Protein AF-A0A939GFK7-F1 (afdb_monomer)

Mean predicted aligned error: 8.35 Å

InterPro domains:
  IPR017853 Glycoside hydrolase superfamily [SSF51445] (28-226)
  IPR057739 Glycoside hydrolase family 29, N-terminal [PF01120] (68-226)

Radius of gyration: 23.85 Å; Cα contacts (8 Å, |Δi|>4): 434; chains: 1; bounding box: 106×48×48 Å

Nearest PDB structures (foldseek):
  6ohe-assembly1_A-3  TM=6.459E-01  e=6.469E-06  Lacticaseibacillus casei
  6ohe-assembly2_D-2  TM=6.341E-01  e=6.469E-06  Lacticaseibacillus casei
  7db5-assembly1_A  TM=6.529E-01  e=2.448E-05  Vibrio sp. EJY3
  8p1s-assembly1_D  TM=6.027E-01  e=1.809E-05  Bifidobacterium asteroides
  7pls-assembly1_A  TM=6.197E-01  e=2.295E-04  Homo sapiens

Solvent-accessible surface area (backbone atoms only — not comparable to full-atom values): 15207 Å² total; per-residue (Å²): 144,80,91,78,90,78,88,79,84,83,79,84,77,81,73,78,76,74,72,75,70,70,75,74,80,84,62,70,58,100,85,52,61,70,43,56,86,54,67,97,61,55,63,46,78,46,88,64,58,50,45,49,71,86,52,96,69,80,73,62,55,84,50,61,48,62,53,48,70,68,56,58,60,66,63,52,47,55,54,50,59,74,67,67,48,52,29,40,34,39,35,40,32,52,45,69,53,32,28,46,33,57,48,73,55,49,40,71,42,51,38,83,80,35,46,22,86,55,44,44,50,55,54,47,23,48,58,36,44,77,69,77,36,42,24,27,42,28,35,53,74,61,51,83,76,19,71,72,45,23,74,45,34,46,55,60,89,57,72,70,43,60,44,61,60,21,51,64,47,49,42,50,41,45,24,50,50,21,44,73,44,15,86,38,36,44,25,38,43,32,34,67,46,25,83,47,48,72,50,30,40,91,49,58,59,59,69,59,54,52,54,20,55,25,60,31,22,83,63,35,27,40,24,59,23,51,43,25,26,32,63,61,36,91,64,62,91,46,93,86,48,50,49,73,61,66,41,65,82,50,67,58,96,90,34,81,45,64,36,64,76,77,79,82,127

Sequence (265 aa):
MKINASISCYFLLLGFFLTSALPIRNRLAPDEPRAYWMKGKYGLMVHWLAPGPPPQKGVHVNDLNKATTKFDVDGFMADFDKTGADWLIFTIGQNTGFYASPNVVIDSLAGSGHTPRRDLVLDIAKAVKKRGKQFIAYLPCEVRANKAMHQGFGWNTQSGTDQAEFQKKYLKAIREWAIRFGPNLDGWWFDGCYTWDAFPNKYMKWEDWYAASRAGNKNAVITFNDGSFCSNSTKPIVASQDYLSGEVEVLIDGKIRLGRKAKME

Foldseek 3Di:
DDDDDDDDDDDPPPPPPPPPPVPLPQDDDPPHFLCNVPPPFAAEEDEDAFLDDDDPDDHGDQQLQVVLVPDDLPVVVVVRVVVVHQEYEYEQYELQLAGNADFPLQCVQLNPDSYYPDGSLLVNLVSCVVVVGAYEYEDEPDNQSPPSNCRSLVQDQDFQDLSVSNLVSVLNRLLRVLQVSAPSHQAYQYEDQACGRSHHVVSDPVVSNLCSNCNRPNSYAYAYDHQAQQQVHVDGPDPSHSDYSPRADDDDPNHGHGHDDDPPD

Secondary structure (DSSP, 8-state):
--------------------------S--TTS-TTGGGTT--EEEE---SS-SPPSSS-----HHHHHHT--HHHHHHHHHHTT-SEEEEESB-TTS-BSS--HHHHHHH-TTSS-SS-HHHHHHHHHHHTT-EEEEEEES--TT-THHHHHHT---STT---HHHHHHHHHHHHHHHHHHGGG--EEEEE---S-TTS-GGG--HHHHHHHHTSS-TT-EEEE-S-GGGGT--S-SSTT-SS-----S-EETTEEPPSPPPP--

Structure (mmCIF, N/CA/C/O backbone):
data_AF-A0A939GFK7-F1
#
_entry.id   AF-A0A939GFK7-F1
#
loop_
_atom_site.group_PDB
_atom_site.id
_atom_site.type_symbol
_atom_site.label_atom_id
_atom_site.label_alt_id
_atom_site.label_comp_id
_atom_site.label_asym_id
_atom_site.label_entity_id
_atom_site.label_seq_id
_atom_site.pdbx_PDB_ins_code
_atom_site.Cartn_x
_atom_site.Cartn_y
_atom_site.Cartn_z
_atom_site.occupancy
_atom_site.B_iso_or_equiv
_atom_site.auth_seq_id
_atom_site.auth_comp_id
_atom_site.auth_asym_id
_atom_site.auth_atom_id
_atom_site.pdbx_PDB_model_num
ATOM 1 N N . MET A 1 1 ? -76.971 -21.270 20.439 1.00 40.84 1 MET A N 1
ATOM 2 C CA . MET A 1 1 ? -76.646 -20.549 19.192 1.00 40.84 1 MET A CA 1
ATOM 3 C C . MET A 1 1 ? -77.191 -19.131 19.315 1.00 40.84 1 MET A C 1
ATOM 5 O O . MET A 1 1 ? -78.383 -18.921 19.146 1.00 40.84 1 MET A O 1
ATOM 9 N N . LYS A 1 2 ? -76.355 -18.193 19.767 1.00 28.72 2 LYS A N 1
ATOM 10 C CA . LYS A 1 2 ? -76.683 -16.769 19.908 1.00 28.72 2 LYS A CA 1
ATOM 11 C C . LYS A 1 2 ? -75.501 -15.987 19.352 1.00 28.72 2 LYS A C 1
ATOM 13 O O . LYS A 1 2 ? -74.371 -16.195 19.781 1.00 28.72 2 LYS A O 1
ATOM 18 N N . ILE A 1 3 ? -75.795 -15.173 18.351 1.00 35.31 3 ILE A N 1
ATOM 19 C CA . ILE A 1 3 ? -74.878 -14.240 17.709 1.00 35.31 3 ILE A CA 1
ATOM 20 C C . ILE A 1 3 ? -74.691 -13.073 18.678 1.00 35.31 3 ILE A C 1
ATOM 22 O O . ILE A 1 3 ? -75.684 -12.508 19.125 1.00 35.31 3 ILE A O 1
ATOM 26 N N . ASN A 1 4 ? -73.445 -12.716 18.979 1.00 30.69 4 ASN A N 1
ATOM 27 C CA . ASN A 1 4 ? -73.102 -11.414 19.540 1.00 30.69 4 ASN A CA 1
ATOM 28 C C . ASN A 1 4 ? -71.965 -10.831 18.706 1.00 30.69 4 ASN A C 1
ATOM 30 O O . ASN A 1 4 ? -70.879 -11.401 18.620 1.00 30.69 4 ASN A O 1
ATOM 34 N N . ALA A 1 5 ? -72.270 -9.707 18.065 1.00 35.12 5 ALA A N 1
ATOM 35 C CA . ALA A 1 5 ? -71.316 -8.863 17.379 1.00 35.12 5 ALA A CA 1
ATOM 36 C C . ALA A 1 5 ? -70.396 -8.184 18.402 1.00 35.12 5 ALA A C 1
ATOM 38 O O . ALA A 1 5 ? -70.856 -7.715 19.442 1.00 35.12 5 ALA A O 1
ATOM 39 N N . SER A 1 6 ? -69.110 -8.094 18.075 1.00 31.27 6 SER A N 1
ATOM 40 C CA . SER A 1 6 ? -68.189 -7.153 18.702 1.00 31.27 6 SER A CA 1
ATOM 41 C C . SER A 1 6 ? -67.455 -6.406 17.598 1.00 31.27 6 SER A C 1
ATOM 43 O O . SER A 1 6 ? -66.908 -7.002 16.671 1.00 31.27 6 SER A O 1
ATOM 45 N N . ILE A 1 7 ? -67.534 -5.087 17.693 1.00 36.81 7 ILE A N 1
ATOM 46 C CA . ILE A 1 7 ? -66.945 -4.095 16.806 1.00 36.81 7 ILE A CA 1
ATOM 47 C C . ILE A 1 7 ? -65.447 -4.038 17.118 1.00 36.81 7 ILE A C 1
ATOM 49 O O . ILE A 1 7 ? -65.061 -3.600 18.199 1.00 36.81 7 ILE A O 1
ATOM 53 N N . SER A 1 8 ? -64.597 -4.450 16.177 1.00 30.61 8 SER A N 1
ATOM 54 C CA . SER A 1 8 ? -63.157 -4.185 16.255 1.00 30.61 8 SER A CA 1
ATOM 55 C C . SER A 1 8 ? -62.816 -2.950 15.429 1.00 30.61 8 SER A C 1
ATOM 57 O O . SER A 1 8 ? -62.848 -2.961 14.201 1.00 30.61 8 SER A O 1
ATOM 59 N N . CYS A 1 9 ? -62.488 -1.875 16.144 1.00 28.67 9 CYS A N 1
ATOM 60 C CA . CYS A 1 9 ? -61.870 -0.666 15.617 1.00 28.67 9 CYS A CA 1
ATOM 61 C C . CYS A 1 9 ? -60.504 -1.008 14.998 1.00 28.67 9 CYS A C 1
ATOM 63 O O . CYS A 1 9 ? -59.615 -1.508 15.689 1.00 28.67 9 CYS A O 1
ATOM 65 N N . TYR A 1 10 ? -60.322 -0.713 13.712 1.00 28.16 10 TYR A N 1
ATOM 66 C CA . TYR A 1 10 ? -59.016 -0.749 13.059 1.00 28.16 10 TYR A CA 1
ATOM 67 C C . TYR A 1 10 ? -58.216 0.497 13.457 1.00 28.16 10 TYR A C 1
ATOM 69 O O . TYR A 1 10 ? -58.490 1.591 12.973 1.00 28.16 10 TYR A O 1
ATOM 77 N N . PHE A 1 11 ? -57.195 0.336 14.301 1.00 29.55 11 PHE A N 1
ATOM 78 C CA . PHE A 1 11 ? -56.102 1.305 14.389 1.00 29.55 11 PHE A CA 1
ATOM 79 C C . PHE A 1 11 ? -54.996 0.875 13.423 1.00 29.55 11 PHE A C 1
ATOM 81 O O . PHE A 1 11 ? -54.186 0.000 13.726 1.00 29.55 11 PHE A O 1
ATOM 88 N N . LEU A 1 12 ? -54.966 1.492 12.239 1.00 27.45 12 LEU A N 1
ATOM 89 C CA . LEU A 1 12 ? -53.789 1.480 11.374 1.00 27.45 12 LEU A CA 1
ATOM 90 C C . LEU A 1 12 ? -52.721 2.376 12.018 1.00 27.45 12 LEU A C 1
ATOM 92 O O . LEU A 1 12 ? -52.691 3.587 11.816 1.00 27.45 12 LEU A O 1
ATOM 96 N N . LEU A 1 13 ? -51.838 1.778 12.815 1.00 30.22 13 LEU A N 1
ATOM 97 C CA . LEU A 1 13 ? -50.565 2.394 13.175 1.00 30.22 13 LEU A CA 1
ATOM 98 C C . LEU A 1 13 ? -49.619 2.233 11.979 1.00 30.22 13 LEU A C 1
ATOM 100 O O . LEU A 1 13 ? -48.943 1.218 11.826 1.00 30.22 13 LEU A O 1
ATOM 104 N N . LEU A 1 14 ? -49.587 3.250 11.116 1.00 33.47 14 LEU A N 1
ATOM 105 C CA . LEU A 1 14 ? -48.480 3.483 10.189 1.00 33.47 14 LEU A CA 1
ATOM 106 C C . LEU A 1 14 ? -47.237 3.828 11.020 1.00 33.47 14 LEU A C 1
ATOM 108 O O . LEU A 1 14 ? -46.913 4.990 11.258 1.00 33.47 14 LEU A O 1
ATOM 112 N N . GLY A 1 15 ? -46.557 2.792 11.505 1.00 30.64 15 GLY A N 1
ATOM 113 C CA . GLY A 1 15 ? -45.218 2.914 12.052 1.00 30.64 15 GLY A CA 1
ATOM 114 C C . GLY A 1 15 ? -44.260 3.267 10.923 1.00 30.64 15 GLY A C 1
ATOM 115 O O . GLY A 1 15 ? -43.771 2.384 10.221 1.00 30.64 15 GLY A O 1
ATOM 116 N N . PHE A 1 16 ? -43.982 4.558 10.745 1.00 35.94 16 PHE A N 1
ATOM 117 C CA . PHE A 1 16 ? -42.769 4.995 10.067 1.00 35.94 16 PHE A CA 1
ATOM 118 C C . PHE A 1 16 ? -41.585 4.505 10.905 1.00 35.94 16 PHE A C 1
ATOM 120 O O . PHE A 1 16 ? -41.143 5.173 11.839 1.00 35.94 16 PHE A O 1
ATOM 127 N N . PHE A 1 17 ? -41.055 3.329 10.571 1.00 35.56 17 PHE A N 1
ATOM 128 C CA . PHE A 1 17 ? -39.669 3.027 10.883 1.00 35.56 17 PHE A CA 1
ATOM 129 C C . PHE A 1 17 ? -38.825 3.994 10.054 1.00 35.56 17 PHE A C 1
ATOM 131 O O . PHE A 1 17 ? -38.443 3.710 8.922 1.00 35.56 17 PHE A O 1
ATOM 138 N N . LEU A 1 18 ? -38.542 5.167 10.623 1.00 34.62 18 LEU A N 1
ATOM 139 C CA . LEU A 1 18 ? -37.315 5.878 10.309 1.00 34.62 18 LEU A CA 1
ATOM 140 C C . LEU A 1 18 ? -36.185 4.938 10.724 1.00 34.62 18 LEU A C 1
ATOM 142 O O . LEU A 1 18 ? -35.696 4.976 11.850 1.00 34.62 18 LEU A O 1
ATOM 146 N N . THR A 1 19 ? -35.784 4.055 9.810 1.00 40.06 19 THR A N 1
ATOM 147 C CA . THR A 1 19 ? -34.425 3.545 9.818 1.00 40.06 19 THR A CA 1
ATOM 148 C C . THR A 1 19 ? -33.559 4.790 9.752 1.00 40.06 19 THR A C 1
ATOM 150 O O . THR A 1 19 ? -33.451 5.421 8.697 1.00 40.06 19 THR A O 1
ATOM 153 N N . SER A 1 20 ? -32.995 5.202 10.883 1.00 40.44 20 SER A N 1
ATOM 154 C CA . SER A 1 20 ? -31.847 6.086 10.884 1.00 40.44 20 SER A CA 1
ATOM 155 C C . SER A 1 20 ? -30.736 5.307 10.192 1.00 40.44 20 SER A C 1
ATOM 157 O O . SER A 1 20 ? -29.926 4.620 10.808 1.00 40.44 20 SER A O 1
ATOM 159 N N . ALA A 1 21 ? -30.728 5.367 8.860 1.00 44.69 21 ALA A N 1
ATOM 160 C CA . ALA A 1 21 ? -29.512 5.190 8.110 1.00 44.69 21 ALA A CA 1
ATOM 161 C C . ALA A 1 21 ? -28.580 6.255 8.679 1.00 44.69 21 ALA A C 1
ATOM 163 O O . ALA A 1 21 ? -28.713 7.439 8.364 1.00 44.69 21 ALA A O 1
ATOM 164 N N . LEU A 1 22 ? -27.720 5.846 9.619 1.00 40.12 22 LEU A N 1
ATOM 165 C CA . LEU A 1 22 ? -26.591 6.649 10.048 1.00 40.12 22 LEU A CA 1
ATOM 166 C C . LEU A 1 22 ? -25.972 7.170 8.755 1.00 40.12 22 LEU A C 1
ATOM 168 O O . LEU A 1 22 ? -25.645 6.348 7.889 1.00 40.12 22 LEU A O 1
ATOM 172 N N . PRO A 1 23 ? -25.895 8.495 8.555 1.00 39.22 23 PRO A N 1
ATOM 173 C CA . PRO A 1 23 ? -25.319 9.009 7.338 1.00 39.22 23 PRO A CA 1
ATOM 174 C C . PRO A 1 23 ? -23.902 8.461 7.321 1.00 39.22 23 PRO A C 1
ATOM 176 O O . PRO A 1 23 ? -23.103 8.753 8.214 1.00 39.22 23 PRO A O 1
ATOM 179 N N . ILE A 1 24 ? -23.606 7.610 6.338 1.00 46.38 24 ILE A N 1
ATOM 180 C CA . ILE A 1 24 ? -22.229 7.264 6.031 1.00 46.38 24 ILE A CA 1
ATOM 181 C C . ILE A 1 24 ? -21.565 8.626 5.857 1.00 46.38 24 ILE A C 1
ATOM 183 O O . ILE A 1 24 ? -21.958 9.386 4.967 1.00 46.38 24 ILE A O 1
ATOM 187 N N . ARG A 1 25 ? -20.650 8.982 6.766 1.00 49.38 25 ARG A N 1
ATOM 188 C CA . ARG A 1 25 ? -19.863 10.222 6.733 1.00 49.38 25 ARG A CA 1
ATOM 189 C C . ARG A 1 25 ? -18.941 10.134 5.509 1.00 49.38 25 ARG A C 1
ATOM 191 O O . ARG A 1 25 ? -17.746 9.913 5.610 1.00 49.38 25 ARG A O 1
ATOM 198 N N . ASN A 1 26 ? -19.527 10.218 4.318 1.00 46.75 26 ASN A N 1
ATOM 199 C CA . ASN A 1 26 ? -18.867 10.002 3.033 1.00 46.75 26 ASN A CA 1
ATOM 200 C C . ASN A 1 26 ? -18.192 11.273 2.515 1.00 46.75 26 ASN A C 1
ATOM 202 O O . ASN A 1 26 ? -17.594 11.274 1.438 1.00 46.75 26 ASN A O 1
ATOM 206 N N . ARG A 1 27 ? -18.271 12.371 3.268 1.00 49.00 27 ARG A N 1
ATOM 207 C CA . ARG A 1 27 ? -17.510 13.582 3.001 1.00 49.00 27 ARG A CA 1
ATOM 208 C C . ARG A 1 27 ? -16.949 14.101 4.311 1.00 49.00 27 ARG A C 1
ATOM 210 O O . ARG A 1 27 ? -17.708 14.461 5.206 1.00 49.00 27 ARG A O 1
ATOM 217 N N . LEU A 1 28 ? -15.622 14.130 4.381 1.00 55.25 28 LEU A N 1
ATOM 218 C CA . LEU A 1 28 ? -14.904 15.079 5.222 1.00 55.25 28 LEU A CA 1
ATOM 219 C C . LEU A 1 28 ? -15.482 16.470 4.936 1.00 55.25 28 LEU A C 1
ATOM 221 O O . LEU A 1 28 ? -15.811 16.769 3.778 1.00 55.25 28 LEU A O 1
ATOM 225 N N . ALA A 1 29 ? -15.640 17.301 5.966 1.00 56.84 29 ALA A N 1
ATOM 226 C CA . ALA A 1 29 ? -15.923 18.712 5.724 1.00 56.84 29 ALA A CA 1
ATOM 227 C C . ALA A 1 29 ? -14.811 19.291 4.816 1.00 56.84 29 ALA A C 1
ATOM 229 O O . ALA A 1 29 ? -13.691 18.782 4.862 1.00 56.84 29 ALA A O 1
ATOM 230 N N . PRO A 1 30 ? -15.088 20.311 3.981 1.00 55.00 30 PRO A N 1
ATOM 231 C CA . PRO A 1 30 ? -14.131 20.825 2.991 1.00 55.00 30 PRO A CA 1
ATOM 232 C C . PRO A 1 30 ? -12.729 21.139 3.542 1.00 55.00 30 PRO A C 1
ATOM 234 O O . PRO A 1 30 ? -11.754 20.998 2.809 1.00 55.00 30 PRO A O 1
ATOM 237 N N . ASP A 1 31 ? -12.640 21.469 4.834 1.00 66.19 31 ASP A N 1
ATOM 238 C CA . ASP A 1 31 ? -11.411 21.878 5.521 1.00 66.19 31 ASP A CA 1
ATOM 239 C C . ASP A 1 31 ? -10.875 20.828 6.517 1.00 66.19 31 ASP A C 1
ATOM 241 O O . ASP A 1 31 ? -9.884 21.063 7.208 1.00 66.19 31 ASP A O 1
ATOM 245 N N . GLU A 1 32 ? -11.519 19.662 6.631 1.00 74.62 32 GLU A N 1
ATOM 246 C CA . GLU A 1 32 ? -11.099 18.611 7.560 1.00 74.62 32 GLU A CA 1
ATOM 247 C C . GLU A 1 32 ? -9.997 17.738 6.923 1.00 74.62 32 GLU A C 1
ATOM 249 O O . GLU A 1 32 ? -10.205 17.174 5.841 1.00 74.62 32 GLU A O 1
ATOM 254 N N . PRO A 1 33 ? -8.815 17.590 7.561 1.00 89.56 33 PRO A N 1
ATOM 255 C CA . PRO A 1 33 ? -7.730 16.774 7.019 1.00 89.56 33 PRO A CA 1
ATOM 256 C C . PRO A 1 33 ? -8.175 15.331 6.754 1.00 89.56 33 PRO A C 1
ATOM 258 O O . PRO A 1 33 ? -8.898 14.748 7.563 1.00 89.56 33 PRO A O 1
ATOM 261 N N . ARG A 1 34 ? -7.680 14.702 5.673 1.00 94.19 34 ARG A N 1
ATOM 262 C CA . ARG A 1 34 ? -8.084 13.327 5.300 1.00 94.19 34 ARG A CA 1
ATOM 263 C C . ARG A 1 34 ? -7.917 12.314 6.425 1.00 94.19 34 ARG A C 1
ATOM 265 O O . ARG A 1 34 ? -8.740 11.415 6.555 1.00 94.19 34 ARG A O 1
ATOM 272 N N . ALA A 1 35 ? -6.878 12.478 7.240 1.00 95.75 35 ALA A N 1
ATOM 273 C CA . ALA A 1 35 ? -6.553 11.596 8.355 1.00 95.75 35 ALA A CA 1
ATOM 274 C C . ALA A 1 35 ? -7.282 11.928 9.668 1.00 95.75 35 ALA A C 1
ATOM 276 O O . ALA A 1 35 ? -6.988 11.312 10.689 1.00 95.75 35 ALA A O 1
ATOM 277 N N . TYR A 1 36 ? -8.240 12.864 9.690 1.00 94.69 36 TYR A N 1
ATOM 278 C CA . TYR A 1 36 ? -8.917 13.253 10.934 1.00 94.69 36 TYR A CA 1
ATOM 279 C C . TYR A 1 36 ? -9.577 12.069 11.655 1.00 94.69 36 TYR A C 1
ATOM 281 O O . TYR A 1 36 ? -9.551 11.993 12.883 1.00 94.69 36 TYR A O 1
ATOM 289 N N . TRP A 1 37 ? -10.102 11.100 10.901 1.00 95.44 37 TRP A N 1
ATOM 290 C CA . TRP A 1 37 ? -10.718 9.891 11.449 1.00 95.44 37 TRP A CA 1
ATOM 291 C C . TRP A 1 37 ? -9.756 9.009 12.261 1.00 95.44 37 TRP A C 1
ATOM 293 O O . TRP A 1 37 ? -10.235 8.151 12.994 1.00 95.44 37 TRP A O 1
ATOM 303 N N . MET A 1 38 ? -8.436 9.214 12.174 1.00 96.88 38 MET A N 1
ATOM 304 C CA . MET A 1 38 ? -7.435 8.502 12.982 1.00 96.88 38 MET A CA 1
ATOM 305 C C . MET A 1 38 ? -7.257 9.102 14.385 1.00 96.88 38 MET A C 1
ATOM 307 O O . MET A 1 38 ? -6.704 8.457 15.276 1.00 96.88 38 MET A O 1
ATOM 311 N N . LYS A 1 39 ? -7.675 10.355 14.601 1.00 95.31 39 LYS A N 1
ATOM 312 C CA . LYS A 1 39 ? -7.388 11.092 15.837 1.00 95.31 39 LYS A CA 1
ATOM 313 C C . LYS A 1 39 ? -8.045 10.422 17.050 1.00 95.31 39 LYS A C 1
ATOM 315 O O . LYS A 1 39 ? -9.258 10.241 17.080 1.00 95.31 39 LYS A O 1
ATOM 320 N N . GLY A 1 40 ? -7.242 10.126 18.076 1.00 95.81 40 GLY A N 1
ATOM 321 C CA . GLY A 1 40 ? -7.715 9.537 19.338 1.00 95.81 40 GLY A CA 1
ATOM 322 C C . GLY A 1 40 ? -8.085 8.053 19.251 1.00 95.81 40 GLY A C 1
ATOM 323 O O . GLY A 1 40 ? -8.747 7.544 20.150 1.00 95.81 40 GLY A O 1
ATOM 324 N N . LYS 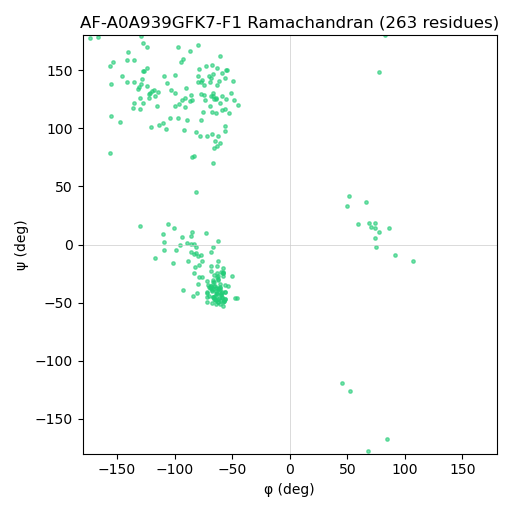A 1 41 ? -7.677 7.376 18.176 1.00 97.00 41 LYS A N 1
ATOM 325 C CA . LYS A 1 41 ? -7.989 5.977 17.878 1.00 97.00 41 LYS A CA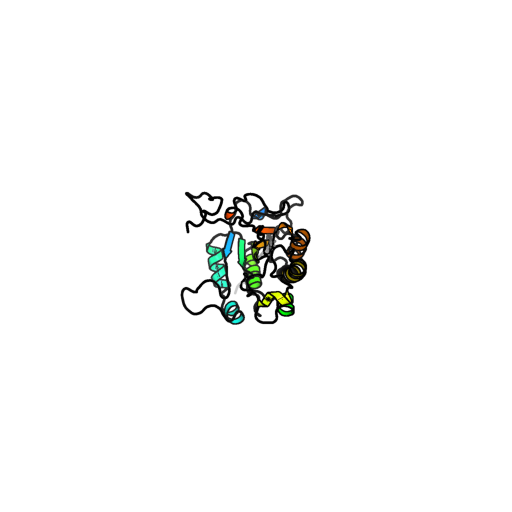 1
ATOM 326 C C . LYS A 1 41 ? -6.708 5.189 17.601 1.00 97.00 41 LYS A C 1
ATOM 328 O O . LYS A 1 41 ? -5.628 5.772 17.508 1.00 97.00 41 LYS A O 1
ATOM 333 N N . TYR A 1 42 ? -6.825 3.873 17.450 1.00 97.75 42 TYR A N 1
ATOM 334 C CA . TYR A 1 42 ? -5.711 3.005 17.061 1.00 97.75 42 TYR A CA 1
ATOM 335 C C . TYR A 1 42 ? -6.130 1.994 15.996 1.00 97.75 42 TYR A C 1
ATOM 337 O O . TYR A 1 42 ? -7.307 1.666 15.835 1.00 97.75 42 TYR A O 1
ATOM 345 N N . GLY A 1 43 ? -5.132 1.478 15.288 1.00 97.94 43 GLY A N 1
ATOM 346 C CA . GLY A 1 43 ? -5.299 0.421 14.306 1.00 97.94 43 GLY A CA 1
ATOM 347 C C . GLY A 1 43 ? -4.414 -0.775 14.592 1.00 97.94 43 GLY A C 1
ATOM 348 O O . GLY A 1 43 ? -3.504 -0.724 15.419 1.00 97.94 43 GLY A O 1
ATOM 349 N N . LEU A 1 44 ? -4.677 -1.843 13.851 1.00 98.31 44 LEU A N 1
ATOM 350 C CA . LEU A 1 44 ? -3.847 -3.035 13.807 1.00 98.31 44 LEU A CA 1
ATOM 351 C C . LEU A 1 44 ? -3.098 -3.068 12.477 1.00 98.31 44 LEU A C 1
ATOM 353 O O . LEU A 1 44 ? -3.684 -2.789 11.434 1.00 98.31 44 LEU A O 1
ATOM 357 N N . MET A 1 45 ? -1.827 -3.453 12.496 1.00 97.69 45 MET A N 1
ATOM 358 C CA . MET A 1 45 ? -1.064 -3.739 11.286 1.00 97.69 45 MET A CA 1
ATOM 359 C C . MET A 1 45 ? -0.700 -5.216 11.243 1.00 97.69 45 MET A C 1
ATOM 361 O O . MET A 1 45 ? -0.199 -5.763 12.223 1.00 97.69 45 MET A O 1
ATOM 365 N N . VAL A 1 46 ? -0.947 -5.857 10.102 1.00 97.12 46 VAL A N 1
ATOM 366 C CA . VAL A 1 46 ? -0.642 -7.270 9.882 1.00 97.12 46 VAL A CA 1
ATOM 367 C C . VAL A 1 46 ? 0.183 -7.430 8.612 1.00 97.12 46 VAL A C 1
ATOM 369 O O . VAL A 1 46 ? -0.239 -7.082 7.505 1.00 97.12 46 VAL A O 1
ATOM 372 N N . HIS A 1 47 ? 1.362 -8.022 8.784 1.00 94.62 47 HIS A N 1
ATOM 373 C CA . HIS A 1 47 ? 2.170 -8.522 7.686 1.00 94.62 47 HIS A CA 1
ATOM 374 C C . HIS A 1 47 ? 1.803 -9.969 7.377 1.00 94.62 47 HIS A C 1
ATOM 376 O O . HIS A 1 47 ? 2.165 -10.887 8.109 1.00 94.62 47 HIS A O 1
ATOM 382 N N . TRP A 1 48 ? 1.115 -10.170 6.255 1.00 93.44 48 TRP A N 1
ATOM 383 C CA . TRP A 1 48 ? 0.959 -11.483 5.644 1.00 93.44 48 TRP A CA 1
ATOM 384 C C . TRP A 1 48 ? 1.885 -11.567 4.435 1.00 93.44 48 TRP A C 1
ATOM 386 O O . TRP A 1 48 ? 1.685 -10.869 3.443 1.00 93.44 48 TRP A O 1
ATOM 396 N N . LEU A 1 49 ? 2.943 -12.368 4.550 1.00 89.62 49 LEU A N 1
ATOM 397 C CA . LEU A 1 49 ? 4.055 -12.384 3.605 1.00 89.62 49 LEU A CA 1
ATOM 398 C C . LEU A 1 49 ? 4.274 -13.792 3.049 1.00 89.62 49 LEU A C 1
ATOM 400 O O . LEU A 1 49 ? 4.314 -14.761 3.804 1.00 89.62 49 LEU A O 1
ATOM 404 N N . ALA A 1 50 ? 4.502 -13.884 1.740 1.00 85.88 50 ALA A N 1
ATOM 405 C CA . ALA A 1 50 ? 4.955 -15.093 1.059 1.00 85.88 50 ALA A CA 1
ATOM 406 C C . ALA A 1 50 ? 6.334 -14.831 0.419 1.00 85.88 50 ALA A C 1
ATOM 408 O O . ALA A 1 50 ? 6.515 -13.774 -0.193 1.00 85.88 50 ALA A O 1
ATOM 409 N N . PRO A 1 51 ? 7.335 -15.720 0.573 1.00 83.00 51 PRO A N 1
ATOM 410 C CA . PRO A 1 51 ? 7.392 -16.884 1.470 1.00 83.00 51 PRO A CA 1
ATOM 411 C C . PRO A 1 51 ? 7.423 -16.541 2.973 1.00 83.00 51 PRO A C 1
ATOM 413 O O . PRO A 1 51 ? 7.415 -17.458 3.794 1.00 83.00 51 PRO A O 1
ATOM 416 N N . GLY A 1 52 ? 7.446 -15.248 3.322 1.00 79.38 52 GLY A N 1
ATOM 417 C CA . GLY A 1 52 ? 7.402 -14.750 4.697 1.00 79.38 52 GLY A CA 1
ATOM 418 C C . GLY A 1 52 ? 8.654 -15.056 5.523 1.00 79.38 52 GLY A C 1
ATOM 419 O O . GLY A 1 52 ? 9.622 -15.608 4.995 1.00 79.38 52 GLY A O 1
ATOM 420 N N . PRO A 1 53 ? 8.670 -14.671 6.814 1.00 79.94 53 PRO A N 1
ATOM 421 C CA . PRO A 1 53 ? 9.702 -15.135 7.738 1.00 79.94 53 PRO A CA 1
ATOM 422 C C . PRO A 1 53 ? 9.674 -16.671 7.855 1.00 79.94 53 PRO A C 1
ATOM 424 O O . PRO A 1 53 ? 8.668 -17.290 7.495 1.00 79.94 53 PRO A O 1
ATOM 427 N N . PRO A 1 54 ? 10.754 -17.301 8.361 1.00 81.38 54 PRO A N 1
ATOM 428 C CA . PRO A 1 54 ? 10.778 -18.738 8.614 1.00 81.38 54 PRO A CA 1
ATOM 429 C C . PRO A 1 54 ? 9.526 -19.187 9.377 1.00 81.38 54 PRO A C 1
ATOM 431 O O . PRO A 1 54 ? 9.230 -18.626 10.438 1.00 81.38 54 PRO A O 1
ATOM 434 N N . PRO A 1 55 ? 8.757 -20.154 8.849 1.00 81.00 55 PRO A N 1
ATOM 435 C CA . PRO A 1 55 ? 7.560 -20.608 9.529 1.00 81.00 55 PRO A CA 1
ATOM 436 C C . PRO A 1 55 ? 7.949 -21.341 10.815 1.00 81.00 55 PRO A C 1
ATOM 438 O O . PRO A 1 55 ? 8.916 -22.099 10.847 1.00 81.00 55 PRO A O 1
ATOM 441 N N . GLN A 1 56 ? 7.149 -21.180 11.871 1.00 82.00 56 GLN A N 1
ATOM 442 C CA . GLN A 1 56 ? 7.346 -21.938 13.113 1.00 82.00 56 GLN A CA 1
ATOM 443 C C . GLN A 1 56 ? 7.180 -23.455 12.891 1.00 82.00 56 GLN A C 1
ATOM 445 O O . GLN A 1 56 ? 7.788 -24.261 13.593 1.00 82.00 56 GLN A O 1
ATOM 450 N N . LYS A 1 57 ? 6.334 -23.849 11.925 1.00 81.50 57 LYS A N 1
ATOM 451 C CA . LYS A 1 57 ? 6.083 -25.236 11.507 1.00 81.50 57 LYS A CA 1
ATOM 452 C C . LYS A 1 57 ? 5.814 -25.301 10.002 1.00 81.50 57 LYS A C 1
ATOM 454 O O . LYS A 1 57 ? 5.116 -24.445 9.468 1.00 81.50 57 LYS A O 1
ATOM 459 N N . GLY A 1 58 ? 6.262 -26.375 9.354 1.00 81.88 58 GLY A N 1
ATOM 460 C CA . GLY A 1 58 ? 6.019 -26.623 7.929 1.00 81.88 58 GLY A CA 1
ATOM 461 C C . GLY A 1 58 ? 7.027 -25.935 7.008 1.00 81.88 58 GLY A C 1
ATOM 462 O O . GLY A 1 58 ? 8.082 -25.486 7.445 1.00 81.88 58 GLY A O 1
ATOM 463 N N . VAL A 1 59 ? 6.711 -25.900 5.715 1.00 85.44 59 VAL A N 1
ATOM 464 C CA . VAL A 1 59 ? 7.550 -25.270 4.686 1.00 85.44 59 VAL A CA 1
ATOM 465 C C . VAL A 1 59 ? 7.100 -23.838 4.420 1.00 85.44 59 VAL A C 1
ATOM 467 O O . VAL A 1 59 ? 5.944 -23.485 4.662 1.00 85.44 59 VAL A O 1
ATOM 470 N N . HIS A 1 60 ? 8.007 -23.019 3.892 1.00 86.25 60 HIS A N 1
ATOM 471 C CA . HIS A 1 60 ? 7.672 -21.685 3.404 1.00 86.25 60 HIS A CA 1
ATOM 472 C C . HIS A 1 60 ? 6.535 -21.721 2.377 1.00 86.25 60 HIS A C 1
ATOM 474 O O . HIS A 1 60 ? 6.389 -22.679 1.613 1.00 86.25 60 HIS A O 1
ATOM 480 N N . VAL A 1 61 ? 5.758 -20.638 2.323 1.00 84.75 61 VAL A N 1
ATOM 481 C CA . VAL A 1 61 ? 4.739 -20.466 1.286 1.00 84.75 61 VAL A CA 1
ATOM 482 C C . VAL A 1 61 ? 5.422 -20.374 -0.079 1.00 84.75 61 VAL A C 1
ATOM 484 O O . VAL A 1 61 ? 6.117 -19.404 -0.360 1.00 84.75 61 VAL A O 1
ATOM 487 N N . ASN A 1 62 ? 5.203 -21.378 -0.925 1.00 84.31 62 ASN A N 1
ATOM 488 C CA . ASN A 1 62 ? 5.722 -21.444 -2.295 1.00 84.31 62 ASN A CA 1
ATOM 489 C C . ASN A 1 62 ? 4.619 -21.463 -3.370 1.00 84.31 62 ASN A C 1
ATOM 491 O O . ASN A 1 62 ? 4.909 -21.271 -4.545 1.00 84.31 62 ASN A O 1
ATOM 495 N N . ASP A 1 63 ? 3.359 -21.662 -2.973 1.00 90.69 63 ASP A N 1
ATOM 496 C CA . ASP A 1 63 ? 2.184 -21.564 -3.840 1.00 90.69 63 ASP A CA 1
ATOM 497 C C . ASP A 1 63 ? 1.249 -20.483 -3.297 1.00 90.69 63 ASP A C 1
ATOM 499 O O . ASP A 1 63 ? 0.497 -20.686 -2.336 1.00 90.69 63 ASP A O 1
ATOM 503 N N . LEU A 1 64 ? 1.312 -19.319 -3.938 1.00 92.44 64 LEU A N 1
ATOM 504 C CA . LEU A 1 64 ? 0.541 -18.147 -3.556 1.00 92.44 64 LEU A CA 1
ATOM 505 C C . LEU A 1 64 ? -0.968 -18.363 -3.723 1.00 92.44 64 LEU A C 1
ATOM 507 O O . LEU A 1 64 ? -1.737 -17.906 -2.883 1.00 92.44 64 LEU A O 1
ATOM 511 N N . ASN A 1 65 ? -1.401 -19.107 -4.749 1.00 95.75 65 ASN A N 1
ATOM 512 C CA . ASN A 1 65 ? -2.819 -19.406 -4.967 1.00 95.75 65 ASN A CA 1
ATOM 513 C C . ASN A 1 65 ? -3.368 -20.298 -3.858 1.00 95.75 65 ASN A C 1
ATOM 515 O O . ASN A 1 65 ? -4.450 -20.044 -3.327 1.00 95.75 65 ASN A O 1
ATOM 519 N N . LYS A 1 66 ? -2.622 -21.341 -3.486 1.00 94.31 66 LYS A N 1
ATOM 520 C CA . LYS A 1 66 ? -2.997 -22.219 -2.376 1.00 94.31 66 LYS A CA 1
ATOM 521 C C . LYS A 1 66 ? -3.013 -21.459 -1.053 1.00 94.31 66 LYS A C 1
ATOM 523 O O . LYS A 1 66 ? -3.934 -21.654 -0.263 1.00 94.31 66 LYS A O 1
ATOM 528 N N . ALA A 1 67 ? -2.026 -20.597 -0.818 1.00 92.88 67 ALA A N 1
ATOM 529 C CA . ALA A 1 67 ? -1.927 -19.818 0.410 1.00 92.88 67 ALA A CA 1
ATOM 530 C C . ALA A 1 67 ? -3.078 -18.819 0.560 1.00 92.88 67 ALA A C 1
ATOM 532 O O . ALA A 1 67 ? -3.724 -18.803 1.607 1.00 92.88 67 ALA A O 1
ATOM 533 N N . THR A 1 68 ? -3.398 -18.048 -0.485 1.00 96.06 68 THR A N 1
ATOM 534 C CA . THR A 1 68 ? -4.536 -17.123 -0.430 1.00 96.06 68 THR A CA 1
ATOM 535 C C . THR A 1 68 ? -5.864 -17.861 -0.353 1.00 96.06 68 THR A C 1
ATOM 537 O O . THR A 1 68 ? -6.722 -17.459 0.422 1.00 96.06 68 THR A O 1
ATOM 540 N N . THR A 1 69 ? -6.047 -18.972 -1.072 1.00 96.81 69 THR A N 1
ATOM 541 C CA . THR A 1 69 ? -7.288 -19.772 -1.008 1.00 96.81 69 THR A CA 1
ATOM 542 C C . THR A 1 69 ? -7.552 -20.317 0.396 1.00 96.81 69 THR A C 1
ATOM 544 O O . THR A 1 69 ? -8.695 -20.342 0.835 1.00 96.81 69 THR A O 1
ATOM 547 N N . LYS A 1 70 ? -6.504 -20.721 1.122 1.00 94.44 70 LYS A N 1
ATOM 548 C CA . LYS A 1 70 ? -6.622 -21.266 2.483 1.00 94.44 70 LYS A CA 1
ATOM 549 C C . LYS A 1 70 ? -6.800 -20.216 3.578 1.00 94.44 70 LYS A C 1
ATOM 551 O O . LYS A 1 70 ? -7.039 -20.598 4.719 1.00 94.44 70 LYS A O 1
ATOM 556 N N . PHE A 1 71 ? -6.636 -18.930 3.273 1.00 96.00 71 PHE A N 1
ATOM 557 C CA . PHE A 1 71 ? -6.773 -17.885 4.279 1.00 96.00 71 PHE A CA 1
ATOM 558 C C . PHE A 1 71 ? -8.236 -17.761 4.724 1.00 96.00 71 PHE A C 1
ATOM 560 O O . PHE A 1 71 ? -9.115 -17.444 3.914 1.00 96.00 71 PHE A O 1
ATOM 567 N N . ASP A 1 72 ? -8.477 -17.986 6.013 1.00 98.00 72 ASP A N 1
ATOM 568 C CA . ASP A 1 72 ? -9.781 -17.827 6.653 1.00 98.00 72 ASP A CA 1
ATOM 569 C C . ASP A 1 72 ? -10.025 -16.351 6.995 1.00 98.00 72 ASP A C 1
ATOM 571 O O . ASP A 1 72 ? -9.544 -15.830 8.003 1.00 98.00 72 ASP A O 1
ATOM 575 N N . VAL A 1 73 ? -10.747 -15.657 6.111 1.00 98.62 73 VAL A N 1
ATOM 576 C CA . VAL A 1 73 ? -11.073 -14.237 6.295 1.00 98.62 73 VAL A CA 1
ATOM 577 C C . VAL A 1 73 ? -12.048 -14.045 7.453 1.00 98.62 73 VAL A C 1
ATOM 579 O O . VAL A 1 73 ? -11.911 -13.068 8.182 1.00 98.62 73 VAL A O 1
ATOM 582 N N . ASP A 1 74 ? -12.992 -14.960 7.667 1.00 98.50 74 ASP A N 1
ATOM 583 C CA . ASP A 1 74 ? -13.999 -14.801 8.717 1.00 98.50 74 ASP A CA 1
ATOM 584 C C . ASP A 1 74 ? -13.378 -14.979 10.103 1.00 98.50 74 ASP A C 1
ATOM 586 O O . ASP A 1 74 ? -13.581 -14.129 10.974 1.00 98.50 74 ASP A O 1
ATOM 590 N N . GLY A 1 75 ? -12.550 -16.012 10.284 1.00 98.69 75 GLY A N 1
ATOM 591 C CA . GLY A 1 75 ? -11.779 -16.212 11.510 1.00 98.69 75 GLY A CA 1
ATOM 592 C C . GLY A 1 75 ? -10.831 -15.045 11.793 1.00 98.69 75 GLY A C 1
ATOM 593 O O . GLY A 1 75 ? -10.848 -14.482 12.889 1.00 98.69 75 GLY A O 1
ATOM 594 N N . PHE A 1 76 ? -10.075 -14.599 10.784 1.00 98.69 76 PHE A N 1
ATOM 595 C CA . PHE A 1 76 ? -9.179 -13.447 10.924 1.00 98.69 76 PHE A CA 1
ATOM 596 C C . PHE A 1 76 ? -9.929 -12.170 11.321 1.00 98.69 76 PHE A C 1
ATOM 598 O O . PHE A 1 76 ? -9.478 -11.410 12.179 1.00 98.69 76 PHE A O 1
ATOM 605 N N . MET A 1 77 ? -11.096 -11.933 10.726 1.00 98.75 77 MET A N 1
ATOM 606 C CA . MET A 1 77 ? -11.900 -10.767 11.056 1.00 98.75 77 MET A CA 1
ATOM 607 C C . MET A 1 77 ? -12.566 -10.867 12.431 1.00 98.75 77 MET A C 1
ATOM 609 O O . MET A 1 77 ? -12.709 -9.844 13.097 1.00 98.75 77 MET A O 1
ATOM 613 N N . ALA A 1 78 ? -12.926 -12.069 12.889 1.00 98.69 78 ALA A N 1
ATOM 614 C CA . ALA A 1 78 ? -13.403 -12.280 14.253 1.00 98.69 78 ALA A CA 1
ATOM 615 C C . ALA A 1 78 ? -12.322 -11.926 15.288 1.00 98.69 78 ALA A C 1
ATOM 617 O O . ALA A 1 78 ? -12.629 -11.341 16.326 1.00 98.69 78 ALA A O 1
ATOM 618 N N . ASP A 1 79 ? -11.054 -12.225 15.001 1.00 98.62 79 ASP A N 1
ATOM 619 C CA . ASP A 1 79 ? -9.937 -11.819 15.856 1.00 98.62 79 ASP A CA 1
ATOM 620 C C . ASP A 1 79 ? -9.667 -10.315 15.773 1.00 98.62 79 ASP A C 1
ATOM 622 O O . ASP A 1 79 ? -9.504 -9.667 16.808 1.00 98.62 79 ASP A O 1
ATOM 626 N N . PHE A 1 80 ? -9.717 -9.726 14.574 1.00 98.75 80 PHE A N 1
ATOM 627 C CA . PHE A 1 80 ? -9.644 -8.274 14.402 1.00 98.75 80 PHE A CA 1
ATOM 628 C C . PHE A 1 80 ? -10.730 -7.536 15.204 1.00 98.75 80 PHE A C 1
ATOM 630 O O . PHE A 1 80 ? -10.434 -6.522 15.838 1.00 98.75 80 PHE A O 1
ATOM 637 N N . ASP A 1 81 ? -11.962 -8.049 15.245 1.00 98.50 81 ASP A N 1
ATOM 638 C CA . ASP A 1 81 ? -13.058 -7.452 16.016 1.00 98.50 81 ASP A CA 1
ATOM 639 C C . ASP A 1 81 ? -12.771 -7.443 17.522 1.00 98.50 81 ASP A C 1
ATOM 641 O O . ASP A 1 81 ? -12.969 -6.413 18.170 1.00 98.50 81 ASP A O 1
ATOM 645 N N . LYS A 1 82 ? -12.212 -8.534 18.063 1.00 98.50 82 LYS A N 1
ATOM 646 C CA . LYS A 1 82 ? -11.813 -8.625 19.480 1.00 98.50 82 LYS A CA 1
ATOM 647 C C . LYS A 1 82 ? -10.729 -7.620 19.860 1.00 98.50 82 LYS A C 1
ATOM 649 O O . LYS A 1 82 ? -10.650 -7.241 21.024 1.00 98.50 82 LYS A O 1
ATOM 654 N N . THR A 1 83 ? -9.895 -7.186 18.909 1.00 98.50 83 THR A N 1
ATOM 655 C CA . THR A 1 83 ? -8.837 -6.211 19.211 1.00 98.50 83 THR A CA 1
ATOM 656 C C . THR A 1 83 ? -9.371 -4.834 19.558 1.00 98.50 83 THR A C 1
ATOM 658 O O . THR A 1 83 ? -8.622 -4.086 20.167 1.00 98.50 83 THR A O 1
ATOM 661 N N . GLY A 1 84 ? -10.594 -4.474 19.144 1.00 98.19 84 GLY A N 1
ATOM 662 C CA . GLY A 1 84 ? -11.151 -3.122 19.279 1.00 98.19 84 GLY A CA 1
ATOM 663 C C . GLY A 1 84 ? -10.591 -2.078 18.299 1.00 98.19 84 GLY A C 1
ATOM 664 O O . GLY A 1 84 ? -11.068 -0.949 18.301 1.00 98.19 84 GLY A O 1
ATOM 665 N N . ALA A 1 85 ? -9.632 -2.437 17.436 1.00 98.62 85 ALA A N 1
ATOM 666 C CA . ALA A 1 85 ? -9.000 -1.504 16.502 1.00 98.62 85 ALA A CA 1
ATOM 667 C C . ALA A 1 85 ? -10.002 -0.889 15.505 1.00 98.62 85 ALA A C 1
ATOM 669 O O . ALA A 1 85 ? -10.876 -1.585 14.977 1.00 98.62 85 ALA A O 1
ATOM 670 N N . ASP A 1 86 ? -9.835 0.401 15.206 1.00 98.56 86 ASP A N 1
ATOM 671 C CA . ASP A 1 86 ? -10.685 1.174 14.290 1.00 98.56 86 ASP A CA 1
ATOM 672 C C . ASP A 1 86 ? -10.299 0.990 12.814 1.00 98.56 86 ASP A C 1
ATOM 674 O O . ASP A 1 86 ? -11.134 1.156 11.920 1.00 98.56 86 ASP A O 1
ATOM 678 N N . TRP A 1 87 ? -9.045 0.620 12.545 1.00 98.75 87 TRP A N 1
ATOM 679 C CA . TRP A 1 87 ? -8.567 0.329 11.196 1.00 98.75 87 TRP A CA 1
ATOM 680 C C . TRP A 1 87 ? -7.608 -0.852 11.142 1.00 98.75 87 TRP A C 1
ATOM 682 O O . TRP A 1 87 ? -6.973 -1.218 12.133 1.00 98.75 87 TRP A O 1
ATOM 692 N N . LEU A 1 88 ? -7.499 -1.427 9.948 1.00 98.88 88 LEU A N 1
ATOM 693 C CA . LEU A 1 88 ? -6.543 -2.475 9.626 1.00 98.88 88 LEU A CA 1
ATOM 694 C C . LEU A 1 88 ? -5.580 -1.984 8.546 1.00 98.88 88 LEU A C 1
ATOM 696 O O . LEU A 1 88 ? -6.017 -1.547 7.483 1.00 98.88 88 LEU A O 1
ATOM 700 N N . ILE A 1 89 ? -4.281 -2.116 8.801 1.00 98.81 89 ILE A N 1
ATOM 701 C CA . ILE A 1 89 ? -3.239 -2.073 7.778 1.00 98.81 89 ILE A CA 1
ATOM 702 C C . ILE A 1 89 ? -2.904 -3.514 7.390 1.00 98.81 89 ILE A C 1
ATOM 704 O O . ILE A 1 89 ? -2.498 -4.303 8.246 1.00 98.81 89 ILE A O 1
ATOM 708 N N . PHE A 1 90 ? -3.058 -3.869 6.116 1.00 98.75 90 PHE A N 1
ATOM 709 C CA . PHE A 1 90 ? -2.732 -5.209 5.623 1.00 98.75 90 PHE A CA 1
ATOM 710 C C . PHE A 1 90 ? -1.815 -5.139 4.409 1.00 98.75 90 PHE A C 1
ATOM 712 O O . PHE A 1 90 ? -1.936 -4.262 3.554 1.00 98.75 90 PHE A O 1
ATOM 719 N N . THR A 1 91 ? -0.879 -6.077 4.338 1.00 97.81 91 THR A N 1
ATOM 720 C CA . THR A 1 91 ? 0.116 -6.123 3.265 1.00 97.81 91 THR A CA 1
ATOM 721 C C . THR A 1 91 ? -0.492 -6.592 1.949 1.00 97.81 91 THR A C 1
ATOM 723 O O . THR A 1 91 ? -1.037 -7.692 1.885 1.00 97.81 91 THR A O 1
ATOM 726 N N . ILE A 1 92 ? -0.343 -5.796 0.884 1.00 98.06 92 ILE A N 1
ATOM 727 C CA . ILE A 1 92 ? -0.523 -6.308 -0.480 1.00 98.06 92 ILE A CA 1
ATOM 728 C C . ILE A 1 92 ? 0.655 -7.213 -0.823 1.00 98.06 92 ILE A C 1
ATOM 730 O O . ILE A 1 92 ? 0.454 -8.332 -1.262 1.00 98.06 92 ILE A O 1
ATOM 734 N N . GLY A 1 93 ? 1.885 -6.764 -0.601 1.00 94.19 93 GLY A N 1
ATOM 735 C CA . GLY A 1 93 ? 3.090 -7.568 -0.786 1.00 94.19 93 GLY A CA 1
ATOM 736 C C . GLY A 1 93 ? 4.303 -6.899 -0.153 1.00 94.19 93 GLY A C 1
ATOM 737 O O . GLY A 1 93 ? 4.202 -5.805 0.397 1.00 94.19 93 GLY A O 1
ATOM 738 N N . GLN A 1 94 ? 5.447 -7.566 -0.232 1.00 91.19 94 GLN A N 1
ATOM 739 C CA . GLN A 1 94 ? 6.744 -7.070 0.238 1.00 91.19 94 GLN A CA 1
ATOM 740 C C . GLN A 1 94 ? 7.775 -7.228 -0.891 1.00 91.19 94 GLN A C 1
ATOM 742 O O . GLN A 1 94 ? 7.462 -7.784 -1.947 1.00 91.19 94 GLN A O 1
ATOM 747 N N . ASN A 1 95 ? 9.024 -6.816 -0.673 1.00 89.06 95 ASN A N 1
ATOM 748 C CA . ASN A 1 95 ? 10.111 -6.914 -1.660 1.00 89.06 95 ASN A CA 1
ATOM 749 C C . ASN A 1 95 ? 10.463 -8.362 -2.080 1.00 89.06 95 ASN A C 1
ATOM 751 O O . ASN A 1 95 ? 11.363 -8.567 -2.890 1.00 89.06 95 ASN A O 1
ATOM 755 N N . THR A 1 96 ? 9.744 -9.377 -1.583 1.00 87.75 96 THR A N 1
ATOM 756 C CA . THR A 1 96 ? 9.779 -10.754 -2.103 1.00 87.75 96 THR A CA 1
ATOM 757 C C . THR A 1 96 ? 9.163 -10.869 -3.496 1.00 87.75 96 THR A C 1
ATOM 759 O O . THR A 1 96 ? 9.427 -11.850 -4.181 1.00 87.75 96 THR A O 1
ATOM 762 N N . GLY A 1 97 ? 8.351 -9.890 -3.918 1.00 89.69 97 GLY A N 1
ATOM 763 C CA . GLY A 1 97 ? 7.619 -9.852 -5.188 1.00 89.69 97 GLY A CA 1
ATOM 764 C C . GLY A 1 97 ? 6.485 -10.873 -5.311 1.00 89.69 97 GLY A C 1
ATOM 765 O O . GLY A 1 97 ? 6.034 -11.135 -6.420 1.00 89.69 97 GLY A O 1
ATOM 766 N N . PHE A 1 98 ? 6.011 -11.431 -4.197 1.00 93.38 98 PHE A N 1
ATOM 767 C CA . PHE A 1 98 ? 4.710 -12.095 -4.135 1.00 93.38 98 PHE A CA 1
ATOM 768 C C . PHE A 1 98 ? 3.685 -11.135 -3.527 1.00 93.38 98 PHE A C 1
ATOM 770 O O . PHE A 1 98 ? 3.928 -10.560 -2.462 1.00 93.38 98 PHE A O 1
ATOM 777 N N . TYR A 1 99 ? 2.535 -10.987 -4.183 1.00 96.19 99 TYR A N 1
ATOM 778 C CA . TYR A 1 99 ? 1.482 -10.049 -3.796 1.00 96.19 99 TYR A CA 1
ATOM 779 C C . TYR A 1 99 ? 0.168 -10.788 -3.542 1.00 96.19 99 TYR A C 1
ATOM 781 O O . TYR A 1 99 ? -0.273 -11.546 -4.384 1.00 96.19 99 TYR A O 1
ATOM 789 N N . ALA A 1 100 ? -0.509 -10.560 -2.423 1.00 97.31 100 ALA A N 1
ATOM 790 C CA . ALA A 1 100 ? -1.747 -11.216 -1.999 1.00 97.31 100 ALA A CA 1
ATOM 791 C C . ALA A 1 100 ? -3.012 -10.799 -2.785 1.00 97.31 100 ALA A C 1
ATOM 793 O O . ALA A 1 100 ? -4.128 -11.125 -2.380 1.00 97.31 100 ALA A O 1
ATOM 794 N N . SER A 1 101 ? -2.863 -10.063 -3.886 1.00 98.25 101 SER A N 1
ATOM 795 C CA . SER A 1 101 ? -3.959 -9.551 -4.711 1.00 98.25 101 SER A CA 1
ATOM 796 C C . SER A 1 101 ? -3.576 -9.625 -6.195 1.00 98.25 101 SER A C 1
ATOM 798 O O . SER A 1 101 ? -2.414 -9.352 -6.514 1.00 98.25 101 SER A O 1
ATOM 800 N N . PRO A 1 102 ? -4.502 -10.001 -7.101 1.00 98.38 102 PRO A N 1
ATOM 801 C CA . PRO A 1 102 ? -4.264 -10.001 -8.543 1.00 98.38 102 PRO A CA 1
ATOM 802 C C . PRO A 1 102 ? -3.882 -8.606 -9.040 1.00 98.38 102 PRO A C 1
ATOM 804 O O . PRO A 1 102 ? -4.372 -7.603 -8.519 1.00 98.38 102 PRO A O 1
ATOM 807 N N . ASN A 1 103 ? -3.043 -8.538 -10.075 1.00 98.56 103 ASN A N 1
ATOM 808 C CA . ASN A 1 103 ? -2.697 -7.277 -10.726 1.00 98.56 103 ASN A CA 1
ATOM 809 C C . ASN A 1 103 ? -2.245 -7.514 -12.170 1.00 98.56 103 ASN A C 1
ATOM 811 O O . ASN A 1 103 ? -1.145 -8.006 -12.422 1.00 98.56 103 ASN A O 1
ATOM 815 N N . VAL A 1 104 ? -3.073 -7.088 -13.126 1.00 98.06 104 VAL A N 1
ATOM 816 C CA . VAL A 1 104 ? -2.807 -7.303 -14.557 1.00 98.06 104 VAL A CA 1
ATOM 817 C C . VAL A 1 104 ? -1.537 -6.597 -15.046 1.00 98.06 104 VAL A C 1
ATOM 819 O O . VAL A 1 104 ? -0.893 -7.068 -15.980 1.00 98.06 104 VAL A O 1
ATOM 822 N N . VAL A 1 105 ? -1.142 -5.483 -14.420 1.00 98.44 105 VAL A N 1
ATOM 823 C CA . VAL A 1 105 ? 0.088 -4.767 -14.788 1.00 98.44 105 VAL A CA 1
ATOM 824 C C . VAL A 1 105 ? 1.311 -5.579 -14.378 1.00 98.44 105 VAL A C 1
ATOM 826 O O . VAL A 1 105 ? 2.242 -5.712 -15.169 1.00 98.44 105 VAL A O 1
ATOM 829 N N . ILE A 1 106 ? 1.305 -6.146 -13.169 1.00 97.94 106 ILE A N 1
ATOM 830 C CA . ILE A 1 106 ? 2.384 -7.024 -12.705 1.00 97.94 106 ILE A CA 1
ATOM 831 C C . ILE A 1 106 ? 2.466 -8.263 -13.588 1.00 97.94 106 ILE A C 1
ATOM 833 O O . ILE A 1 106 ? 3.542 -8.549 -14.107 1.00 97.94 106 ILE A O 1
ATOM 837 N N . ASP A 1 107 ? 1.343 -8.939 -13.827 1.00 97.12 107 ASP A N 1
ATOM 838 C CA . ASP A 1 107 ? 1.322 -10.158 -14.639 1.00 97.12 107 ASP A CA 1
ATOM 839 C C . ASP A 1 107 ? 1.808 -9.890 -16.077 1.00 97.12 107 ASP A C 1
ATOM 841 O O . ASP A 1 107 ? 2.519 -10.704 -16.664 1.00 97.12 107 ASP A O 1
ATOM 845 N N . SER A 1 108 ? 1.482 -8.718 -16.634 1.00 98.06 108 SER A N 1
ATOM 846 C CA . SER A 1 108 ? 1.939 -8.293 -17.961 1.00 98.06 108 SER A CA 1
ATOM 847 C C . SER A 1 108 ? 3.430 -7.963 -18.021 1.00 98.06 108 SER A C 1
ATOM 849 O O . SER A 1 108 ? 4.040 -8.172 -19.068 1.00 98.06 108 SER A O 1
ATOM 851 N N . LEU A 1 109 ? 4.000 -7.368 -16.970 1.00 97.88 109 LEU A N 1
ATOM 852 C CA . LEU A 1 109 ? 5.378 -6.869 -16.995 1.00 97.88 109 LEU A CA 1
ATOM 853 C C . LEU A 1 109 ? 6.382 -7.906 -16.489 1.00 97.88 109 LEU A C 1
ATOM 855 O O . LEU A 1 109 ? 7.474 -8.001 -17.040 1.00 97.88 109 LEU A O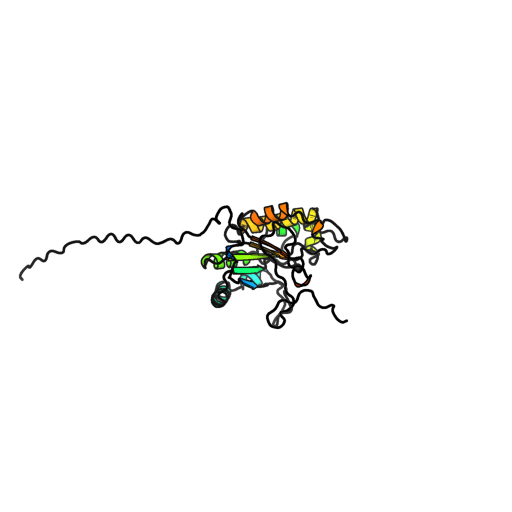 1
ATOM 859 N N . ALA A 1 110 ? 6.030 -8.658 -15.449 1.00 96.06 110 ALA A N 1
ATOM 860 C CA . ALA A 1 110 ? 6.912 -9.612 -14.776 1.00 96.06 110 ALA A CA 1
ATOM 861 C C . ALA A 1 110 ? 6.528 -11.082 -15.023 1.00 96.06 110 ALA A C 1
ATOM 863 O O . ALA A 1 110 ? 7.255 -11.984 -14.615 1.00 96.06 110 ALA A O 1
ATOM 864 N N . GLY A 1 111 ? 5.418 -11.336 -15.722 1.00 94.44 111 GLY A N 1
ATOM 865 C CA . GLY A 1 111 ? 4.915 -12.681 -15.973 1.00 94.44 111 GLY A CA 1
ATOM 866 C C . GLY A 1 111 ? 4.082 -13.241 -14.817 1.00 94.44 111 GLY A C 1
ATOM 867 O O . GLY A 1 111 ? 3.850 -12.600 -13.792 1.00 94.44 111 GLY A O 1
ATOM 868 N N . SER A 1 112 ? 3.597 -14.469 -14.997 1.00 91.00 112 SER A N 1
ATOM 869 C CA . SER A 1 112 ? 2.741 -15.148 -14.021 1.00 91.00 112 SER A CA 1
ATOM 870 C C . SER A 1 112 ? 3.504 -15.606 -12.775 1.00 91.00 112 SER A C 1
ATOM 872 O O . SER A 1 112 ? 4.671 -15.974 -12.861 1.00 91.00 112 SER A O 1
ATOM 874 N N . GLY A 1 113 ? 2.805 -15.717 -11.643 1.00 90.69 113 GLY A N 1
ATOM 875 C CA . GLY A 1 113 ? 3.340 -16.289 -10.397 1.00 90.69 113 GLY A CA 1
ATOM 876 C C . GLY A 1 113 ? 3.621 -15.258 -9.303 1.00 90.69 113 GLY A C 1
ATOM 877 O O . GLY A 1 113 ? 3.744 -15.629 -8.138 1.00 90.69 113 GLY A O 1
ATOM 878 N N . HIS A 1 114 ? 3.635 -13.973 -9.655 1.00 94.38 114 HIS A N 1
ATOM 879 C CA . HIS A 1 114 ? 3.751 -12.865 -8.706 1.00 94.38 114 HIS A CA 1
ATOM 880 C C . HIS A 1 114 ? 2.432 -12.550 -7.990 1.00 94.38 114 HIS A C 1
ATOM 882 O O . HIS A 1 114 ? 2.450 -12.080 -6.851 1.00 94.38 114 HIS A O 1
ATOM 888 N N . THR A 1 115 ? 1.293 -12.829 -8.631 1.00 96.62 115 THR A N 1
ATOM 889 C CA . THR A 1 115 ? -0.042 -12.545 -8.095 1.00 96.62 115 THR A CA 1
ATOM 890 C C . THR A 1 115 ? -0.953 -13.793 -8.119 1.00 96.62 115 THR A C 1
ATOM 892 O O . THR A 1 115 ? -0.771 -14.690 -8.951 1.00 96.62 115 THR A O 1
ATOM 895 N N . PRO A 1 116 ? -1.898 -13.934 -7.168 1.00 97.00 116 PRO A N 1
ATOM 896 C CA . PRO A 1 116 ? -2.860 -15.027 -7.093 1.00 97.00 116 PRO A CA 1
ATOM 897 C C . PRO A 1 116 ? -4.109 -14.735 -7.929 1.00 97.00 116 PRO A C 1
ATOM 899 O O . PRO A 1 116 ? -4.418 -13.595 -8.256 1.00 97.00 116 PRO A O 1
ATOM 902 N N . ARG A 1 117 ? -4.921 -15.771 -8.157 1.00 97.69 117 ARG A N 1
ATOM 903 C CA . ARG A 1 117 ? -6.281 -15.631 -8.695 1.00 97.69 117 ARG A CA 1
ATOM 904 C C . ARG A 1 117 ? -7.256 -15.026 -7.682 1.00 97.69 117 ARG A C 1
ATOM 906 O O . ARG A 1 117 ? -8.109 -14.231 -8.060 1.00 97.69 117 ARG A O 1
ATOM 913 N N . ARG A 1 118 ? -7.163 -15.430 -6.408 1.00 97.94 118 ARG A N 1
ATOM 914 C CA . ARG A 1 118 ? -8.005 -14.892 -5.329 1.00 97.94 118 ARG A CA 1
ATOM 915 C C . ARG A 1 118 ? -7.490 -13.521 -4.911 1.00 97.94 118 ARG A C 1
ATOM 917 O O . ARG A 1 118 ? -6.327 -13.393 -4.546 1.00 97.94 118 ARG A O 1
ATOM 924 N N . ASP A 1 119 ? -8.383 -12.543 -4.860 1.00 98.62 119 ASP A N 1
ATOM 925 C CA . ASP A 1 119 ? -8.090 -11.218 -4.322 1.00 98.62 119 ASP A CA 1
ATOM 926 C C . ASP A 1 119 ? -8.266 -11.178 -2.799 1.00 98.62 119 ASP A C 1
ATOM 928 O O . ASP A 1 119 ? -9.259 -10.673 -2.276 1.00 98.62 119 ASP A O 1
ATOM 932 N N . LEU A 1 120 ? -7.303 -11.759 -2.077 1.00 98.69 120 LEU A N 1
ATOM 933 C CA . LEU A 1 120 ? -7.367 -11.851 -0.616 1.00 98.69 120 LEU A CA 1
ATOM 934 C C . LEU A 1 120 ? -7.408 -10.463 0.038 1.00 98.69 120 LEU A C 1
ATOM 936 O O . LEU A 1 120 ? -8.130 -10.257 1.012 1.00 98.69 120 LEU A O 1
ATOM 940 N N . VAL A 1 121 ? -6.655 -9.503 -0.501 1.00 98.81 121 VAL A N 1
ATOM 941 C CA . VAL A 1 121 ? -6.623 -8.141 0.046 1.00 98.81 121 VAL A CA 1
ATOM 942 C C . VAL A 1 121 ? -7.984 -7.468 -0.104 1.00 98.81 121 VAL A C 1
ATOM 944 O O . VAL A 1 121 ? -8.464 -6.872 0.857 1.00 98.81 121 VAL A O 1
ATOM 947 N N . LEU A 1 122 ? -8.644 -7.592 -1.261 1.00 98.88 122 LEU A N 1
ATOM 948 C CA . LEU A 1 122 ? -9.978 -7.023 -1.448 1.00 98.88 122 LEU A CA 1
ATOM 949 C C . LEU A 1 122 ? -11.046 -7.734 -0.609 1.00 98.88 122 LEU A C 1
ATOM 951 O O . LEU A 1 122 ? -11.957 -7.065 -0.118 1.00 98.88 122 LEU A O 1
ATOM 955 N N . ASP A 1 123 ? -10.946 -9.053 -0.419 1.00 98.88 123 ASP A N 1
ATOM 956 C CA . ASP A 1 123 ? -11.830 -9.794 0.491 1.00 98.88 123 ASP A CA 1
ATOM 957 C C . ASP A 1 123 ? -11.747 -9.217 1.913 1.00 98.88 123 ASP A C 1
ATOM 959 O O . ASP A 1 123 ? -12.771 -8.894 2.522 1.00 98.88 123 ASP A O 1
ATOM 963 N N . ILE A 1 124 ? -10.523 -9.013 2.414 1.00 98.94 124 ILE A N 1
ATOM 964 C CA . ILE A 1 124 ? -10.264 -8.408 3.726 1.00 98.94 124 ILE A CA 1
ATOM 965 C C . ILE A 1 124 ? -10.760 -6.961 3.762 1.00 98.94 124 ILE A C 1
ATOM 967 O O . ILE A 1 124 ? -11.476 -6.588 4.689 1.00 98.94 124 ILE A O 1
ATOM 971 N N . ALA A 1 125 ? -10.438 -6.152 2.751 1.00 98.94 125 ALA A N 1
ATOM 972 C CA . ALA A 1 125 ? -10.853 -4.754 2.685 1.00 98.94 125 ALA A CA 1
ATOM 973 C C . ALA A 1 125 ? -12.382 -4.628 2.763 1.00 98.94 125 ALA A C 1
ATOM 975 O O . ALA A 1 125 ? -12.905 -3.900 3.606 1.00 98.94 125 ALA A O 1
ATOM 976 N N . LYS A 1 126 ? -13.121 -5.414 1.968 1.00 98.94 126 LYS A N 1
ATOM 977 C CA . LYS A 1 126 ? -14.592 -5.473 2.020 1.00 98.94 126 LYS A CA 1
ATOM 978 C C . LYS A 1 126 ? -15.101 -5.913 3.392 1.00 98.94 126 LYS A C 1
ATOM 980 O O . LYS A 1 126 ? -16.063 -5.335 3.901 1.00 98.94 126 LYS A O 1
ATOM 985 N N . ALA A 1 127 ? -14.468 -6.911 4.006 1.00 98.88 127 ALA A N 1
ATOM 986 C CA . ALA A 1 127 ? -14.853 -7.393 5.328 1.00 98.88 127 ALA A CA 1
ATOM 987 C C . ALA A 1 127 ? -14.627 -6.340 6.429 1.00 98.88 127 ALA A C 1
ATOM 989 O O . ALA A 1 127 ? -15.455 -6.222 7.337 1.00 98.88 127 ALA A O 1
ATOM 990 N N . VAL A 1 128 ? -13.567 -5.534 6.323 1.00 98.88 128 VAL A N 1
ATOM 991 C CA . VAL A 1 128 ? -13.317 -4.370 7.187 1.00 98.88 128 VAL A CA 1
ATOM 992 C C . VAL A 1 128 ? -14.374 -3.287 6.951 1.00 98.88 128 VAL A C 1
ATOM 994 O O . VAL A 1 128 ? -14.966 -2.790 7.912 1.00 98.88 128 VAL A O 1
ATOM 997 N N . LYS A 1 129 ? -14.708 -2.969 5.692 1.00 98.56 129 LYS A N 1
ATOM 998 C CA . LYS A 1 129 ? -15.754 -1.977 5.382 1.00 98.56 129 LYS A CA 1
ATOM 999 C C . LYS A 1 129 ? -17.132 -2.386 5.888 1.00 98.56 129 LYS A C 1
ATOM 1001 O O . LYS A 1 129 ? -17.856 -1.535 6.399 1.00 98.56 129 LYS A O 1
ATOM 1006 N N . LYS A 1 130 ? -17.485 -3.674 5.816 1.00 98.44 130 LYS A N 1
ATOM 1007 C CA . LYS A 1 130 ? -18.749 -4.209 6.357 1.00 98.44 130 LYS A CA 1
ATOM 1008 C C . LYS A 1 130 ? -18.909 -3.932 7.860 1.00 98.44 130 LYS A C 1
ATOM 1010 O O . LY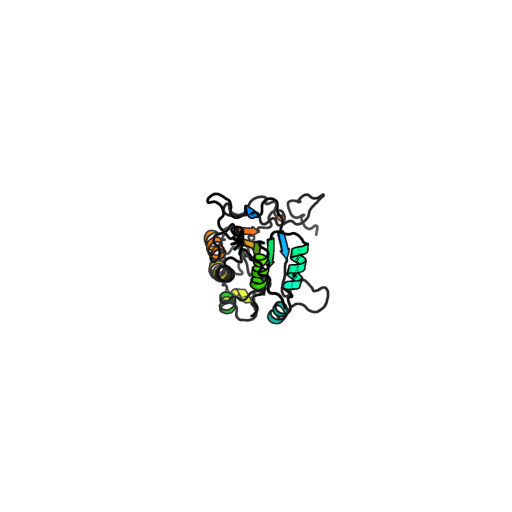S A 1 130 ? -20.031 -3.857 8.347 1.00 98.44 130 LYS A O 1
ATOM 1015 N N . ARG A 1 131 ? -17.799 -3.743 8.580 1.00 98.25 131 ARG A N 1
ATOM 1016 C CA . ARG A 1 131 ? -17.758 -3.407 10.013 1.00 98.25 131 ARG A CA 1
ATOM 1017 C C . ARG A 1 131 ? -17.794 -1.905 10.295 1.00 98.25 131 ARG A C 1
ATOM 1019 O O . ARG A 1 131 ? -17.694 -1.508 11.449 1.00 98.25 131 ARG A O 1
ATOM 1026 N N . GLY A 1 132 ? -17.876 -1.061 9.265 1.00 97.94 132 GLY A N 1
ATOM 1027 C CA . GLY A 1 132 ? -17.780 0.394 9.412 1.00 97.94 132 GLY A CA 1
ATOM 1028 C C . GLY A 1 132 ? -16.373 0.896 9.767 1.00 97.94 132 GLY A C 1
ATOM 1029 O O . GLY A 1 132 ? -16.227 2.046 10.176 1.00 97.94 132 GLY A O 1
ATOM 1030 N N . LYS A 1 133 ? -15.346 0.051 9.607 1.00 98.56 133 LYS A N 1
ATOM 1031 C CA . LYS A 1 133 ? -13.942 0.346 9.922 1.00 98.56 133 LYS A CA 1
ATOM 1032 C C . LYS A 1 133 ? -13.161 0.784 8.677 1.00 98.56 133 LYS A C 1
ATOM 1034 O O . LYS A 1 133 ? -13.671 0.710 7.550 1.00 98.56 133 LYS A O 1
ATOM 1039 N N . GLN A 1 134 ? -11.941 1.279 8.879 1.00 98.81 134 GLN A N 1
ATOM 1040 C CA . GLN A 1 134 ? -11.072 1.738 7.790 1.00 98.81 134 GLN A CA 1
ATOM 1041 C C . GLN A 1 134 ? -10.025 0.690 7.400 1.00 98.81 134 GLN A C 1
ATOM 1043 O O . GLN A 1 134 ? -9.511 -0.044 8.244 1.00 98.81 134 GLN A O 1
ATOM 1048 N N . PHE A 1 135 ? -9.693 0.628 6.114 1.00 98.94 135 PHE A N 1
ATOM 1049 C CA . PHE A 1 135 ? -8.675 -0.270 5.576 1.00 98.94 135 PHE A CA 1
ATOM 1050 C C . PHE A 1 135 ? -7.540 0.507 4.903 1.00 98.94 135 PHE A C 1
ATOM 1052 O O . PHE A 1 135 ? -7.783 1.379 4.070 1.00 98.94 135 PHE A O 1
ATOM 1059 N N . ILE A 1 136 ? -6.298 0.161 5.233 1.00 98.94 136 ILE A N 1
ATOM 1060 C CA . ILE A 1 136 ? -5.083 0.750 4.667 1.00 98.94 136 ILE A CA 1
ATOM 1061 C C . ILE A 1 136 ? -4.247 -0.364 4.029 1.00 98.94 136 ILE A C 1
ATOM 1063 O O . ILE A 1 136 ? -3.950 -1.376 4.664 1.00 98.94 136 ILE A O 1
ATOM 1067 N N . ALA A 1 137 ? -3.828 -0.173 2.782 1.00 98.88 137 ALA A N 1
ATOM 1068 C CA . ALA A 1 137 ? -2.919 -1.098 2.118 1.00 98.88 137 ALA A CA 1
ATOM 1069 C C . ALA A 1 137 ? -1.462 -0.765 2.452 1.00 98.88 137 ALA A C 1
ATOM 1071 O O . ALA A 1 137 ? -1.028 0.371 2.271 1.00 98.88 137 ALA A O 1
ATOM 1072 N N . TYR A 1 138 ? -0.692 -1.761 2.888 1.00 98.69 138 TYR A N 1
ATOM 1073 C CA . TYR A 1 138 ? 0.764 -1.662 2.956 1.00 98.69 138 TYR A CA 1
ATOM 1074 C C . TYR A 1 138 ? 1.396 -2.147 1.649 1.00 98.69 138 TYR A C 1
ATOM 1076 O O . TYR A 1 138 ? 1.036 -3.220 1.144 1.00 98.69 138 TYR A O 1
ATOM 1084 N N . LEU A 1 139 ? 2.371 -1.390 1.140 1.00 97.94 139 LEU A N 1
ATOM 1085 C CA . LEU A 1 139 ? 3.172 -1.769 -0.021 1.00 97.94 139 LEU A CA 1
ATOM 1086 C C . LEU A 1 139 ? 4.542 -1.064 -0.001 1.00 97.94 139 LEU A C 1
ATOM 1088 O O . LEU A 1 139 ? 4.596 0.134 0.251 1.00 97.94 139 LEU A O 1
ATOM 1092 N N . PRO A 1 140 ? 5.653 -1.731 -0.328 1.00 96.06 140 PRO A N 1
ATOM 1093 C CA . PRO A 1 140 ? 6.923 -1.050 -0.550 1.00 96.06 140 PRO A CA 1
ATOM 1094 C C . PRO A 1 140 ? 6.908 -0.169 -1.797 1.00 96.06 140 PRO A C 1
ATOM 1096 O O . PRO A 1 140 ? 6.210 -0.446 -2.774 1.00 96.06 140 PRO A O 1
ATOM 1099 N N . CYS A 1 141 ? 7.751 0.853 -1.804 1.00 94.94 141 CYS A N 1
ATOM 1100 C CA . CYS A 1 141 ? 7.968 1.740 -2.935 1.00 94.94 141 CYS A CA 1
ATOM 1101 C C . CYS A 1 141 ? 8.963 1.198 -3.968 1.00 94.94 141 CYS A C 1
ATOM 1103 O O . CYS A 1 141 ? 9.249 1.886 -4.943 1.00 94.94 141 CYS A O 1
ATOM 1105 N N . GLU A 1 142 ? 9.509 0.001 -3.761 1.00 93.56 142 GLU A N 1
ATOM 1106 C CA . GLU A 1 142 ? 10.618 -0.562 -4.531 1.00 93.56 142 GLU A CA 1
ATOM 1107 C C . GLU A 1 142 ? 10.435 -2.064 -4.800 1.00 93.56 142 GLU A C 1
ATOM 1109 O O . GLU A 1 142 ? 9.578 -2.715 -4.205 1.00 93.56 142 GLU A O 1
ATOM 1114 N N . VAL A 1 143 ? 11.222 -2.604 -5.738 1.00 93.75 143 VAL A N 1
ATOM 1115 C CA . VAL A 1 143 ? 11.262 -4.047 -6.069 1.00 93.75 143 VAL A CA 1
ATOM 1116 C C . VAL A 1 143 ? 12.691 -4.611 -6.089 1.00 93.75 143 VAL A C 1
ATOM 1118 O O . VAL A 1 143 ? 12.954 -5.689 -6.621 1.00 93.75 143 VAL A O 1
ATOM 1121 N N . ARG A 1 144 ? 13.644 -3.885 -5.506 1.00 91.31 144 ARG A N 1
ATOM 1122 C CA . ARG A 1 144 ? 15.082 -4.160 -5.444 1.00 91.31 144 ARG A CA 1
ATOM 1123 C C . ARG A 1 144 ? 15.397 -5.599 -5.071 1.00 91.31 144 ARG A C 1
ATOM 1125 O O . ARG A 1 144 ? 16.252 -6.206 -5.712 1.00 91.31 144 ARG A O 1
ATOM 1132 N N . ALA A 1 145 ? 14.735 -6.146 -4.051 1.00 89.69 145 ALA A N 1
ATOM 1133 C CA . ALA A 1 145 ? 15.048 -7.489 -3.563 1.00 89.69 145 ALA A CA 1
ATOM 1134 C C . ALA A 1 145 ? 14.508 -8.618 -4.465 1.00 89.69 145 ALA A C 1
ATOM 1136 O O . ALA A 1 145 ? 14.982 -9.749 -4.349 1.00 89.69 145 ALA A O 1
ATOM 1137 N N . ASN A 1 146 ? 13.599 -8.331 -5.407 1.00 90.62 146 ASN A N 1
ATOM 1138 C CA . ASN A 1 146 ? 13.102 -9.315 -6.367 1.00 90.62 146 ASN A CA 1
ATOM 1139 C C . ASN A 1 146 ? 13.655 -9.054 -7.777 1.00 90.62 146 ASN A C 1
ATOM 1141 O O . ASN A 1 146 ? 13.114 -8.265 -8.549 1.00 90.62 146 ASN A O 1
ATOM 1145 N N . LYS A 1 147 ? 14.694 -9.810 -8.147 1.00 93.94 147 LYS A N 1
ATOM 1146 C CA . LYS A 1 147 ? 15.336 -9.730 -9.470 1.00 93.94 147 LYS A CA 1
ATOM 1147 C C . LYS A 1 147 ? 14.410 -10.088 -10.638 1.00 93.94 147 LYS A C 1
ATOM 1149 O O . LYS A 1 147 ? 14.594 -9.550 -11.724 1.00 93.94 147 LYS A O 1
ATOM 1154 N N . ALA A 1 148 ? 13.421 -10.962 -10.438 1.00 93.81 148 ALA A N 1
ATOM 1155 C CA . ALA A 1 148 ? 12.481 -11.343 -11.498 1.00 93.81 148 ALA A CA 1
ATOM 1156 C C . ALA A 1 148 ? 11.591 -10.162 -11.929 1.00 93.81 148 ALA A C 1
ATOM 1158 O O . ALA A 1 148 ? 11.196 -10.072 -13.087 1.00 93.81 148 ALA A O 1
ATOM 1159 N N . MET A 1 149 ? 11.362 -9.198 -11.033 1.00 95.50 149 MET A N 1
ATOM 1160 C CA . MET A 1 149 ? 10.603 -7.982 -11.337 1.00 95.50 149 MET A CA 1
ATOM 1161 C C . MET A 1 149 ? 11.428 -6.937 -12.106 1.00 95.50 149 MET A C 1
ATOM 1163 O O . MET A 1 149 ? 10.854 -6.023 -12.698 1.00 95.50 149 MET A O 1
ATOM 1167 N N . HIS A 1 150 ? 12.766 -7.032 -12.105 1.00 96.44 150 HIS A N 1
ATOM 1168 C CA . HIS A 1 150 ? 13.635 -5.932 -12.545 1.00 96.44 150 HIS A CA 1
ATOM 1169 C C . HIS A 1 150 ? 13.457 -5.583 -14.018 1.00 96.44 150 HIS A C 1
ATOM 1171 O O . HIS A 1 150 ? 13.225 -4.420 -14.338 1.00 96.44 150 HIS A O 1
ATOM 1177 N N . GLN A 1 151 ? 13.519 -6.572 -14.912 1.00 96.94 151 GLN A N 1
ATOM 1178 C CA . GLN A 1 151 ? 13.412 -6.335 -16.354 1.00 96.94 151 GLN A CA 1
ATOM 1179 C C . GLN A 1 151 ? 12.047 -5.742 -16.725 1.00 96.94 151 GLN A C 1
ATOM 1181 O O . GLN A 1 151 ? 11.974 -4.715 -17.404 1.00 96.94 151 GLN A O 1
ATOM 1186 N N . GLY A 1 152 ? 10.969 -6.359 -16.236 1.00 97.12 152 GLY A N 1
ATOM 1187 C CA . GLY A 1 152 ? 9.598 -5.929 -16.498 1.00 97.12 152 GLY A CA 1
ATOM 1188 C C . GLY A 1 152 ? 9.345 -4.496 -16.057 1.00 97.12 152 GLY A C 1
ATOM 1189 O O . GLY A 1 152 ? 8.878 -3.658 -16.836 1.00 97.12 152 GLY A O 1
ATOM 1190 N N . PHE A 1 153 ? 9.735 -4.191 -14.821 1.00 97.50 153 PHE A N 1
ATOM 1191 C CA . PHE A 1 153 ? 9.539 -2.875 -14.235 1.00 97.50 153 PHE A CA 1
ATOM 1192 C C . PHE A 1 153 ? 10.615 -1.859 -14.624 1.00 97.50 153 PHE A C 1
ATOM 1194 O O . PHE A 1 153 ? 10.422 -0.684 -14.369 1.00 97.50 153 PHE A O 1
ATOM 1201 N N . GLY A 1 154 ? 11.697 -2.244 -15.303 1.00 96.94 154 GLY A N 1
ATOM 1202 C CA . GLY A 1 154 ? 12.789 -1.318 -15.617 1.00 96.94 154 GLY A CA 1
ATOM 1203 C C . GLY A 1 154 ? 13.535 -0.839 -14.368 1.00 96.94 154 GLY A C 1
ATOM 1204 O O . GLY A 1 154 ? 13.918 0.326 -14.297 1.00 96.94 154 GLY A O 1
ATOM 1205 N N . TRP A 1 155 ? 13.702 -1.720 -13.377 1.00 96.25 155 TRP A N 1
ATOM 1206 C CA . TRP A 1 155 ? 14.502 -1.440 -12.187 1.00 96.25 155 TRP A CA 1
ATOM 1207 C C . TRP A 1 155 ? 15.974 -1.287 -12.569 1.00 96.25 155 TRP A C 1
ATOM 1209 O O . TRP A 1 155 ? 16.567 -2.192 -13.160 1.00 96.25 155 TRP A O 1
ATOM 1219 N N . ASN A 1 156 ? 16.576 -0.160 -12.201 1.00 94.38 156 ASN A N 1
ATOM 1220 C CA . ASN A 1 156 ? 17.993 0.077 -12.413 1.00 94.38 156 ASN A CA 1
ATOM 1221 C C . ASN A 1 156 ? 18.799 -0.398 -11.193 1.00 94.38 156 ASN A C 1
ATOM 1223 O O . ASN A 1 156 ? 18.528 -0.013 -10.060 1.00 94.38 156 ASN A O 1
ATOM 1227 N N . THR A 1 157 ? 19.799 -1.249 -11.406 1.00 92.31 157 THR A N 1
ATOM 1228 C CA . THR A 1 157 ? 20.642 -1.778 -10.323 1.00 92.31 157 THR A CA 1
ATOM 1229 C C . THR A 1 157 ? 21.824 -0.874 -9.972 1.00 92.31 157 THR A C 1
ATOM 1231 O O . THR A 1 157 ? 22.543 -1.174 -9.021 1.00 92.31 157 THR A O 1
ATOM 1234 N N . GLN A 1 158 ? 22.058 0.200 -10.730 1.00 89.62 158 GLN A N 1
ATOM 1235 C CA . GLN A 1 158 ? 23.101 1.180 -10.437 1.00 89.62 158 GLN A CA 1
ATOM 1236 C C . GLN A 1 158 ? 22.663 2.113 -9.298 1.00 89.62 158 GLN A C 1
ATOM 1238 O O . GLN A 1 158 ? 21.509 2.547 -9.227 1.00 89.62 158 GLN A O 1
ATOM 1243 N N . SER A 1 159 ? 23.605 2.433 -8.412 1.00 84.38 159 SER A N 1
ATOM 1244 C CA . SER A 1 159 ? 23.400 3.370 -7.305 1.00 84.38 159 SER A CA 1
ATOM 1245 C C . SER A 1 159 ? 23.170 4.799 -7.800 1.00 84.38 159 SER A C 1
ATOM 1247 O O . SER A 1 159 ? 23.762 5.227 -8.788 1.00 84.38 159 SER A O 1
ATOM 1249 N N . GLY A 1 160 ? 22.342 5.555 -7.078 1.00 81.62 160 GLY A N 1
ATOM 1250 C CA . GLY A 1 160 ? 22.104 6.978 -7.329 1.00 81.62 160 GLY A CA 1
ATOM 1251 C C . GLY A 1 160 ? 21.178 7.270 -8.509 1.00 81.62 160 GLY A C 1
ATOM 1252 O O . 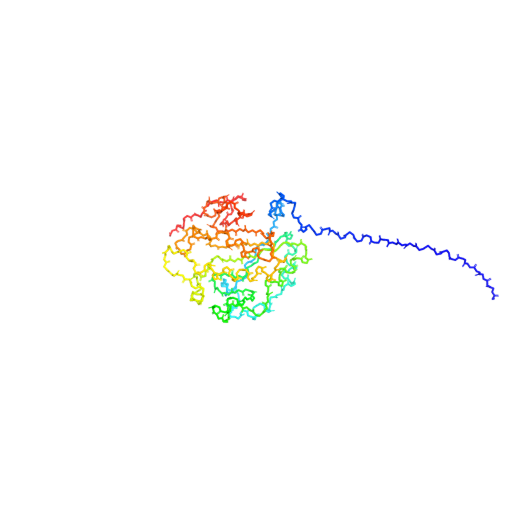GLY A 1 160 ? 21.078 8.421 -8.931 1.00 81.62 160 GLY A O 1
ATOM 1253 N N . THR A 1 161 ? 20.502 6.254 -9.046 1.00 88.31 161 THR A N 1
ATOM 1254 C CA . THR A 1 161 ? 19.576 6.416 -10.170 1.00 88.31 161 THR A CA 1
ATOM 1255 C C . THR A 1 161 ? 18.235 6.976 -9.701 1.00 88.31 161 THR A C 1
ATOM 1257 O O . THR A 1 161 ? 17.802 6.752 -8.570 1.00 88.31 161 THR A O 1
ATOM 1260 N N . ASP A 1 162 ? 17.556 7.709 -10.580 1.00 91.38 162 ASP A N 1
ATOM 1261 C CA . ASP A 1 162 ? 16.240 8.291 -10.290 1.00 91.38 162 ASP A CA 1
ATOM 1262 C C . ASP A 1 162 ? 15.090 7.272 -10.361 1.00 91.38 162 ASP A C 1
ATOM 1264 O O . ASP A 1 162 ? 13.953 7.573 -9.987 1.00 91.38 162 ASP A O 1
ATOM 1268 N N . GLN A 1 163 ? 15.384 6.061 -10.850 1.00 95.00 163 GLN A N 1
ATOM 1269 C CA . GLN A 1 163 ? 14.422 4.992 -11.091 1.00 95.00 163 GLN A CA 1
ATOM 1270 C C . GLN A 1 163 ? 13.199 5.469 -11.903 1.00 95.00 163 GLN A C 1
ATOM 1272 O O . GLN A 1 163 ? 12.086 4.995 -11.681 1.00 95.00 163 GLN A O 1
ATOM 1277 N N . ALA A 1 164 ? 13.357 6.422 -12.834 1.00 95.50 164 ALA A N 1
ATOM 1278 C CA . ALA A 1 164 ? 12.221 7.077 -13.492 1.00 95.50 164 ALA A CA 1
ATOM 1279 C C . ALA A 1 164 ? 11.305 6.104 -14.261 1.00 95.50 164 ALA A C 1
ATOM 1281 O O . ALA A 1 164 ? 10.078 6.189 -14.151 1.00 95.50 164 ALA A O 1
ATOM 1282 N N . GLU A 1 165 ? 11.882 5.162 -15.016 1.00 97.06 165 GLU A N 1
ATOM 1283 C CA . GLU A 1 165 ? 11.101 4.154 -15.749 1.00 97.06 165 GLU A CA 1
ATOM 1284 C C . GLU A 1 165 ? 10.425 3.156 -14.796 1.00 97.06 165 GLU A C 1
ATOM 1286 O O . GLU A 1 165 ? 9.258 2.807 -14.996 1.00 97.06 165 GLU A O 1
ATOM 1291 N N . PHE A 1 166 ? 11.114 2.779 -13.714 1.00 97.00 166 PHE A N 1
ATOM 1292 C CA . PHE A 1 166 ? 10.534 1.985 -12.635 1.00 97.00 166 PHE A CA 1
ATOM 1293 C C . PHE A 1 166 ? 9.326 2.672 -12.011 1.00 97.00 166 PHE A C 1
ATOM 1295 O O . PHE A 1 166 ? 8.248 2.081 -11.989 1.00 97.00 166 PHE A O 1
ATOM 1302 N N . GLN A 1 167 ? 9.457 3.929 -11.583 1.00 97.44 167 GLN A N 1
ATOM 1303 C CA . GLN A 1 167 ? 8.353 4.682 -10.991 1.00 97.44 167 GLN A CA 1
ATOM 1304 C C . GLN A 1 167 ? 7.153 4.735 -11.945 1.00 97.44 167 GLN A C 1
ATOM 1306 O O . GLN A 1 167 ? 6.037 4.395 -11.559 1.00 97.44 167 GLN A O 1
ATOM 1311 N N . LYS A 1 168 ? 7.377 5.055 -13.226 1.00 98.19 168 LYS A N 1
ATOM 1312 C CA . LYS A 1 168 ? 6.319 5.099 -14.249 1.00 98.19 168 LYS A CA 1
ATOM 1313 C C . LYS A 1 168 ? 5.557 3.776 -14.377 1.00 98.19 168 LYS A C 1
ATOM 1315 O O . LYS A 1 168 ? 4.340 3.787 -14.573 1.00 98.19 168 LYS A O 1
ATOM 1320 N N . LYS A 1 169 ? 6.247 2.635 -14.315 1.00 98.50 169 LYS A N 1
ATOM 1321 C CA . LYS A 1 169 ? 5.632 1.303 -14.436 1.00 98.50 169 LYS A CA 1
ATOM 1322 C C . LYS A 1 169 ? 5.001 0.830 -13.130 1.00 98.50 169 LYS A C 1
ATOM 1324 O O . LYS A 1 169 ? 3.886 0.316 -13.150 1.00 98.50 169 LYS A O 1
ATOM 1329 N N . TYR A 1 170 ? 5.662 1.050 -12.000 1.00 97.94 170 TYR A N 1
ATOM 1330 C CA . TYR A 1 170 ? 5.176 0.641 -10.686 1.00 97.94 170 TYR A CA 1
ATOM 1331 C C . TYR A 1 170 ? 3.911 1.403 -10.278 1.00 97.94 170 TYR A C 1
ATOM 1333 O O . TYR A 1 170 ? 2.947 0.809 -9.798 1.00 97.94 170 TYR A O 1
ATOM 1341 N N . LEU A 1 171 ? 3.836 2.696 -10.606 1.00 98.75 171 LEU A N 1
ATOM 1342 C CA . LEU A 1 171 ? 2.638 3.504 -10.384 1.00 98.75 171 LEU A CA 1
ATOM 1343 C C . LEU A 1 171 ? 1.423 3.027 -11.190 1.00 98.75 171 LEU A C 1
ATOM 1345 O O . LEU A 1 171 ? 0.292 3.232 -10.754 1.00 98.75 171 LEU A O 1
ATOM 1349 N N . LYS A 1 172 ? 1.614 2.337 -12.324 1.00 98.88 172 LYS A N 1
ATOM 1350 C CA . LYS A 1 172 ? 0.500 1.683 -13.031 1.00 98.88 172 LYS A CA 1
ATOM 1351 C C . LYS A 1 172 ? -0.064 0.513 -12.224 1.00 98.88 172 LYS A C 1
ATOM 1353 O O . LYS A 1 172 ? -1.282 0.373 -12.173 1.00 98.88 172 LYS A O 1
ATOM 1358 N N . ALA A 1 173 ? 0.790 -0.283 -11.576 1.00 98.56 173 ALA A N 1
ATOM 1359 C CA . ALA A 1 173 ? 0.349 -1.373 -10.704 1.00 98.56 173 ALA A CA 1
ATOM 1360 C C . ALA A 1 173 ? -0.389 -0.832 -9.468 1.00 98.56 173 ALA A C 1
ATOM 1362 O O . ALA A 1 173 ? -1.492 -1.285 -9.173 1.00 98.56 173 ALA A O 1
ATOM 1363 N N . ILE A 1 174 ? 0.148 0.209 -8.818 1.00 98.88 174 ILE A N 1
ATOM 1364 C CA . ILE A 1 174 ? -0.519 0.894 -7.694 1.00 98.88 174 ILE A CA 1
ATOM 1365 C C . ILE A 1 174 ? -1.878 1.460 -8.122 1.00 98.88 174 ILE A C 1
ATOM 1367 O O . ILE A 1 174 ? -2.875 1.256 -7.432 1.00 98.88 174 ILE A O 1
ATOM 1371 N N . ARG A 1 175 ? -1.940 2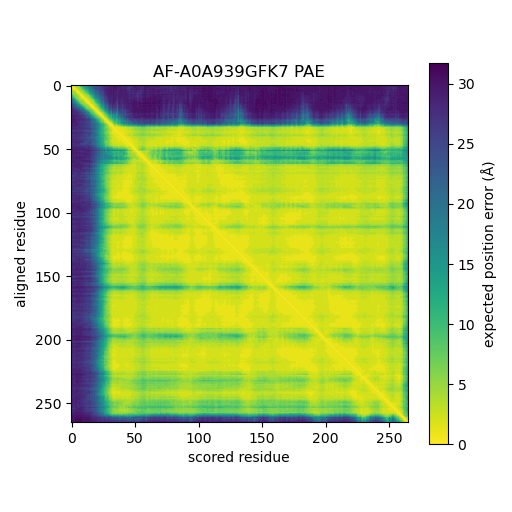.137 -9.277 1.00 98.88 175 ARG A N 1
ATOM 1372 C CA . ARG A 1 175 ? -3.187 2.693 -9.819 1.00 98.88 175 ARG A CA 1
ATOM 1373 C C . ARG A 1 175 ? -4.233 1.612 -10.084 1.00 98.88 175 ARG A C 1
ATOM 1375 O O . ARG A 1 175 ? -5.414 1.848 -9.840 1.00 98.88 175 ARG A O 1
ATOM 1382 N N . GLU A 1 176 ? -3.813 0.455 -10.587 1.00 98.81 176 GLU A N 1
ATOM 1383 C CA . GLU A 1 176 ? -4.698 -0.686 -10.828 1.00 98.81 176 GLU A CA 1
ATOM 1384 C C . GLU A 1 176 ? -5.356 -1.156 -9.524 1.00 98.81 176 GLU A C 1
ATOM 1386 O O . GLU A 1 176 ? -6.586 -1.179 -9.452 1.00 98.81 176 GLU A O 1
ATOM 1391 N N . TRP A 1 177 ? -4.572 -1.390 -8.466 1.00 98.88 177 TRP A N 1
ATOM 1392 C CA . TRP A 1 177 ? -5.112 -1.747 -7.150 1.00 98.88 177 TRP A CA 1
ATOM 1393 C C . TRP A 1 177 ? -5.976 -0.644 -6.546 1.00 98.88 177 TRP A C 1
ATOM 1395 O O . TRP A 1 177 ? -7.053 -0.928 -6.023 1.00 98.88 177 TRP A O 1
ATOM 1405 N N . ALA A 1 178 ? -5.552 0.619 -6.649 1.00 98.88 178 ALA A N 1
ATOM 1406 C CA . ALA A 1 178 ? -6.322 1.753 -6.150 1.00 98.88 178 ALA A CA 1
ATOM 1407 C C . ALA A 1 178 ? -7.727 1.785 -6.767 1.00 98.88 178 ALA A C 1
ATOM 1409 O O . ALA A 1 178 ? -8.711 1.921 -6.041 1.00 98.88 178 ALA A O 1
ATOM 1410 N N . ILE A 1 179 ? -7.832 1.624 -8.092 1.00 98.88 179 ILE A N 1
ATOM 1411 C CA . ILE A 1 179 ? -9.112 1.573 -8.815 1.00 98.88 179 ILE A CA 1
ATOM 1412 C C . ILE A 1 179 ? -9.910 0.328 -8.420 1.00 98.88 179 ILE A C 1
ATOM 1414 O O . ILE A 1 179 ? -11.099 0.438 -8.124 1.00 98.88 179 ILE A O 1
ATOM 1418 N N . ARG A 1 180 ? -9.263 -0.842 -8.393 1.00 98.75 180 ARG A N 1
ATOM 1419 C CA . ARG A 1 180 ? -9.890 -2.128 -8.063 1.00 98.75 180 ARG A CA 1
ATOM 1420 C C . ARG A 1 180 ? -10.514 -2.128 -6.670 1.00 98.75 180 ARG A C 1
ATOM 1422 O O . ARG A 1 180 ? -11.631 -2.614 -6.502 1.00 98.75 180 ARG A O 1
ATOM 1429 N N . PHE A 1 181 ? -9.806 -1.606 -5.672 1.00 98.81 181 PHE A N 1
ATOM 1430 C CA . PHE A 1 181 ? -10.293 -1.580 -4.293 1.00 98.81 181 PHE A CA 1
ATOM 1431 C C . PHE A 1 181 ? -11.290 -0.439 -4.077 1.00 98.81 181 PHE A C 1
ATOM 1433 O O . PHE A 1 181 ? -12.265 -0.600 -3.331 1.00 98.81 181 PHE A O 1
ATOM 1440 N N . GLY A 1 182 ? -11.084 0.686 -4.769 1.00 98.62 182 GLY A N 1
ATOM 1441 C CA . GLY A 1 182 ? -11.993 1.824 -4.803 1.00 98.62 182 GLY A CA 1
ATOM 1442 C C . GLY A 1 182 ? -12.359 2.308 -3.394 1.00 98.62 182 GLY A C 1
ATOM 1443 O O . GLY A 1 182 ? -11.465 2.540 -2.579 1.00 98.62 182 GLY A O 1
ATOM 1444 N N . PRO A 1 183 ? -13.655 2.419 -3.050 1.00 98.00 183 PRO A N 1
ATOM 1445 C CA . PRO A 1 183 ? -14.090 2.891 -1.733 1.00 98.00 183 PRO A CA 1
ATOM 1446 C C . PRO A 1 183 ? -13.771 1.924 -0.578 1.00 98.00 183 PRO A C 1
ATOM 1448 O O . PRO A 1 183 ? -13.994 2.276 0.579 1.00 98.00 183 PRO A O 1
ATOM 1451 N N . ASN A 1 184 ? -13.268 0.714 -0.859 1.00 98.81 184 ASN A N 1
ATOM 1452 C CA . ASN A 1 184 ? -12.806 -0.203 0.186 1.00 98.81 184 ASN A CA 1
ATOM 1453 C C . ASN A 1 184 ? -11.390 0.107 0.676 1.00 98.81 184 ASN A C 1
ATOM 1455 O O . ASN A 1 184 ? -10.947 -0.509 1.638 1.00 98.81 184 ASN A O 1
ATOM 1459 N N . LEU A 1 185 ? -10.686 1.034 0.026 1.00 98.88 185 LEU A N 1
ATOM 1460 C CA . LEU A 1 185 ? -9.339 1.439 0.391 1.00 98.88 185 LEU A CA 1
ATOM 1461 C C . LEU A 1 185 ? -9.353 2.856 0.958 1.00 98.88 185 LEU A C 1
ATOM 1463 O O . LEU A 1 185 ? -9.492 3.830 0.219 1.00 98.88 185 LEU A O 1
ATOM 1467 N N . ASP A 1 186 ? -9.214 2.970 2.274 1.00 98.81 186 ASP A N 1
ATOM 1468 C CA . ASP A 1 186 ? -9.202 4.245 2.991 1.00 98.81 186 ASP A CA 1
ATOM 1469 C C . ASP A 1 186 ? -7.796 4.848 3.096 1.00 98.81 186 ASP A C 1
ATOM 1471 O O . ASP A 1 186 ? -7.676 6.032 3.404 1.00 98.81 186 ASP A O 1
ATOM 1475 N N . GLY A 1 187 ? -6.733 4.088 2.811 1.00 98.69 187 GLY A N 1
ATOM 1476 C CA . GLY A 1 187 ? -5.386 4.644 2.780 1.00 98.69 187 GLY A CA 1
ATOM 1477 C C . GLY A 1 187 ? -4.272 3.727 2.287 1.00 98.69 187 GLY A C 1
ATOM 1478 O O . GLY A 1 187 ? -4.487 2.554 1.995 1.00 98.69 187 GLY A O 1
ATOM 1479 N N . TRP A 1 188 ? -3.065 4.286 2.237 1.00 98.81 188 TRP A N 1
ATOM 1480 C CA . TRP A 1 188 ? -1.825 3.620 1.860 1.00 98.81 188 TRP A CA 1
ATOM 1481 C C . TRP A 1 188 ? -0.723 3.885 2.880 1.00 98.81 188 TRP A C 1
ATOM 1483 O O . TRP A 1 188 ? -0.487 5.031 3.269 1.00 98.81 188 TRP A O 1
ATOM 1493 N N . TRP A 1 189 ? -0.009 2.823 3.239 1.00 98.62 189 TRP A N 1
ATOM 1494 C CA . TRP A 1 189 ? 1.238 2.880 3.983 1.00 98.62 189 TRP A CA 1
ATOM 1495 C C . TRP A 1 189 ? 2.362 2.388 3.079 1.00 98.62 189 TRP A C 1
ATOM 1497 O O . TRP A 1 189 ? 2.487 1.188 2.825 1.00 98.62 189 TRP A O 1
ATOM 1507 N N . PHE A 1 190 ? 3.143 3.327 2.552 1.00 98.25 190 PHE A N 1
ATOM 1508 C CA . PHE A 1 190 ? 4.227 3.016 1.636 1.00 98.25 190 PHE A CA 1
ATOM 1509 C C . PHE A 1 190 ? 5.559 2.860 2.363 1.00 98.25 190 PHE A C 1
ATOM 1511 O O . PHE A 1 190 ? 5.986 3.785 3.049 1.00 98.25 190 PHE A O 1
ATOM 1518 N N . ASP A 1 191 ? 6.219 1.714 2.194 1.00 96.06 191 ASP A N 1
ATOM 1519 C CA . ASP A 1 191 ? 7.546 1.471 2.774 1.00 96.06 191 ASP A CA 1
ATOM 1520 C C . ASP A 1 191 ? 8.690 1.837 1.830 1.00 96.06 191 ASP A C 1
ATOM 1522 O O . ASP A 1 191 ? 8.521 1.836 0.616 1.00 96.06 191 ASP A O 1
ATOM 1526 N N . GLY A 1 192 ? 9.893 2.051 2.354 1.00 91.75 192 GLY A N 1
ATOM 1527 C CA . GLY A 1 192 ? 11.090 2.140 1.517 1.00 91.75 192 GLY A CA 1
ATOM 1528 C C . GLY A 1 192 ? 11.391 3.520 0.930 1.00 91.75 192 GLY A C 1
ATOM 1529 O O . GLY A 1 192 ? 12.232 3.621 0.039 1.00 91.75 192 GLY A O 1
ATOM 1530 N N . CYS A 1 193 ? 10.758 4.587 1.417 1.00 93.38 193 CYS A N 1
ATOM 1531 C CA . CYS A 1 193 ? 10.962 5.973 0.975 1.00 93.38 193 CYS A CA 1
ATOM 1532 C C . CYS A 1 193 ? 12.201 6.614 1.630 1.00 93.38 193 CYS A C 1
ATOM 1534 O O . CYS A 1 193 ? 12.159 7.745 2.121 1.00 93.38 193 CYS A O 1
ATOM 1536 N N . TYR A 1 194 ? 13.310 5.878 1.665 1.00 91.44 194 TYR A N 1
ATOM 1537 C CA . TYR A 1 194 ? 14.548 6.275 2.331 1.00 91.44 194 TYR A CA 1
ATOM 1538 C C . TYR A 1 194 ? 15.377 7.261 1.497 1.00 91.44 194 TYR A C 1
ATOM 1540 O O . TYR A 1 194 ? 15.147 7.475 0.310 1.00 91.44 194 TYR A O 1
ATOM 1548 N N . THR A 1 195 ? 16.429 7.812 2.098 1.00 89.44 195 THR A N 1
ATOM 1549 C CA . THR A 1 195 ? 17.477 8.574 1.395 1.00 89.44 195 THR A CA 1
ATOM 1550 C C . THR A 1 195 ? 18.577 7.678 0.807 1.00 89.44 195 THR A C 1
ATOM 1552 O O . THR A 1 195 ? 19.615 8.177 0.382 1.00 89.44 195 THR A O 1
ATOM 1555 N N . TRP A 1 196 ? 18.373 6.355 0.793 1.00 87.75 196 TRP A N 1
ATOM 1556 C CA . TRP A 1 196 ? 19.362 5.367 0.355 1.00 87.75 196 TRP A CA 1
ATOM 1557 C C . TRP A 1 196 ? 19.605 5.408 -1.152 1.00 87.75 196 TRP A C 1
ATOM 1559 O O . TRP A 1 196 ? 18.662 5.525 -1.929 1.00 87.75 196 TRP A O 1
ATOM 1569 N N . ASP A 1 197 ? 20.848 5.160 -1.565 1.00 84.94 197 ASP A N 1
ATOM 1570 C CA . ASP A 1 197 ? 21.288 5.247 -2.966 1.00 84.94 197 ASP A CA 1
ATOM 1571 C C . ASP A 1 197 ? 20.527 4.351 -3.948 1.00 84.94 197 ASP A C 1
ATOM 1573 O O . ASP A 1 197 ? 20.490 4.647 -5.140 1.00 84.94 197 ASP A O 1
ATOM 1577 N N . ALA A 1 198 ? 19.933 3.251 -3.484 1.00 79.69 198 ALA A N 1
ATOM 1578 C CA . ALA A 1 198 ? 19.220 2.327 -4.363 1.00 79.69 198 ALA A CA 1
ATOM 1579 C C . ALA A 1 198 ? 17.899 2.906 -4.902 1.00 79.69 198 ALA A C 1
ATOM 1581 O O . ALA A 1 198 ? 17.523 2.611 -6.036 1.00 79.69 198 ALA A O 1
ATOM 1582 N N . PHE A 1 199 ? 17.205 3.710 -4.089 1.00 85.06 199 PHE A N 1
ATOM 1583 C CA . PHE A 1 199 ? 16.033 4.478 -4.507 1.00 85.06 199 PHE A CA 1
ATOM 1584 C C . PHE A 1 199 ? 15.831 5.699 -3.590 1.00 85.06 199 PHE A C 1
ATOM 1586 O O . PHE A 1 199 ? 15.007 5.662 -2.674 1.00 85.06 199 PHE A O 1
ATOM 1593 N N . PRO A 1 200 ? 16.606 6.779 -3.799 1.00 89.31 200 PRO A N 1
ATOM 1594 C CA . PRO A 1 200 ? 16.536 7.963 -2.954 1.00 89.31 200 PRO A CA 1
ATOM 1595 C C . PRO A 1 200 ? 15.197 8.691 -3.100 1.00 89.31 200 PRO A C 1
ATOM 1597 O O . PRO A 1 200 ? 14.802 9.067 -4.205 1.00 89.31 200 PRO A O 1
ATOM 1600 N N . ASN A 1 201 ? 14.548 9.005 -1.981 1.00 91.75 201 ASN A N 1
ATOM 1601 C CA . ASN A 1 201 ? 13.266 9.712 -1.959 1.00 91.75 201 ASN A CA 1
ATOM 1602 C C . ASN A 1 201 ? 13.290 11.093 -2.644 1.00 91.75 201 ASN A C 1
ATOM 1604 O O . ASN A 1 201 ? 12.265 11.532 -3.156 1.00 91.75 201 ASN A O 1
ATOM 1608 N N . LYS A 1 202 ? 14.457 11.744 -2.764 1.00 93.44 202 LYS A N 1
ATOM 1609 C CA . LYS A 1 202 ? 14.634 12.990 -3.536 1.00 93.44 202 LYS A CA 1
ATOM 1610 C C . LYS A 1 202 ? 14.240 12.859 -5.015 1.00 93.44 202 LYS A C 1
ATOM 1612 O O . LYS A 1 202 ? 13.992 13.872 -5.659 1.00 93.44 202 LYS A O 1
ATOM 1617 N N . TYR A 1 203 ? 14.198 11.637 -5.550 1.00 93.88 203 TYR A N 1
ATOM 1618 C CA . TYR A 1 203 ? 13.782 11.352 -6.924 1.00 93.88 203 TYR A CA 1
ATOM 1619 C C . TYR A 1 203 ? 12.330 10.872 -7.037 1.00 93.88 203 TYR A C 1
ATOM 1621 O O . TYR A 1 203 ? 11.839 10.682 -8.152 1.00 93.88 203 TYR A O 1
ATOM 1629 N N . MET A 1 204 ? 11.626 10.669 -5.919 1.00 95.19 204 MET A N 1
ATOM 1630 C CA . ME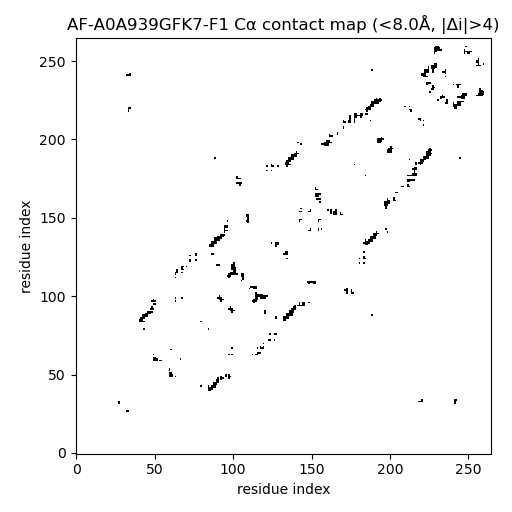T A 1 204 ? 10.230 10.245 -5.955 1.00 95.19 204 MET A CA 1
ATOM 1631 C C . MET A 1 204 ? 9.340 11.357 -6.512 1.00 95.19 204 MET A C 1
ATOM 1633 O O . MET A 1 204 ? 9.347 12.495 -6.042 1.00 95.19 204 MET A O 1
ATOM 1637 N N . LYS A 1 205 ? 8.531 11.015 -7.517 1.00 95.75 205 LYS A N 1
ATOM 1638 C CA . LYS A 1 205 ? 7.584 11.947 -8.140 1.00 95.75 205 LYS A CA 1
ATOM 1639 C C . LYS A 1 205 ? 6.288 12.025 -7.338 1.00 95.75 205 LYS A C 1
ATOM 1641 O O . LYS A 1 205 ? 5.293 11.413 -7.712 1.00 95.75 205 LYS A O 1
ATOM 1646 N N . TRP A 1 206 ? 6.307 12.737 -6.211 1.00 95.81 206 TRP A N 1
ATOM 1647 C CA . TRP A 1 206 ? 5.225 12.727 -5.214 1.00 95.81 206 TRP A CA 1
ATOM 1648 C C . TRP A 1 206 ? 3.819 12.904 -5.799 1.00 95.81 206 TRP A C 1
ATOM 1650 O O . TRP A 1 206 ? 2.931 12.123 -5.469 1.00 95.81 206 TRP A O 1
ATOM 1660 N N . GLU A 1 207 ? 3.621 13.860 -6.708 1.00 97.00 207 GLU A N 1
ATOM 1661 C CA . GLU A 1 207 ? 2.319 14.091 -7.353 1.00 97.00 207 GLU A CA 1
ATOM 1662 C C . GLU A 1 207 ? 1.807 12.858 -8.115 1.00 97.00 207 GLU A C 1
ATOM 1664 O O . GLU A 1 207 ? 0.634 12.500 -7.997 1.00 97.00 207 GLU A O 1
ATOM 1669 N N . ASP A 1 208 ? 2.689 12.142 -8.818 1.00 98.38 208 ASP A N 1
ATOM 1670 C CA . ASP A 1 208 ? 2.330 10.918 -9.540 1.00 98.38 208 ASP A CA 1
ATOM 1671 C C . ASP A 1 208 ? 1.980 9.779 -8.563 1.00 98.38 208 ASP A C 1
ATOM 1673 O O . ASP A 1 208 ? 1.031 9.023 -8.798 1.00 98.38 208 ASP A O 1
ATOM 1677 N N . TRP A 1 209 ? 2.691 9.685 -7.431 1.00 98.25 209 TRP A N 1
ATOM 1678 C CA . TRP A 1 209 ? 2.375 8.745 -6.348 1.00 98.25 209 TRP A CA 1
ATOM 1679 C C . TRP A 1 209 ? 0.998 9.018 -5.743 1.00 98.25 209 TRP A C 1
ATOM 1681 O O . TRP A 1 209 ? 0.194 8.089 -5.609 1.00 98.25 209 TRP A O 1
ATOM 1691 N N . TYR A 1 210 ? 0.677 10.278 -5.435 1.00 98.50 210 TYR A N 1
ATOM 1692 C CA . TYR A 1 210 ? -0.653 10.662 -4.960 1.00 98.50 210 TYR A CA 1
ATOM 1693 C C . TYR A 1 210 ? -1.736 10.368 -6.002 1.00 98.50 210 TYR A C 1
ATOM 1695 O O . TYR A 1 210 ? -2.771 9.792 -5.659 1.00 98.50 210 TYR A O 1
ATOM 1703 N N . ALA A 1 211 ? -1.502 10.720 -7.269 1.00 98.69 211 ALA A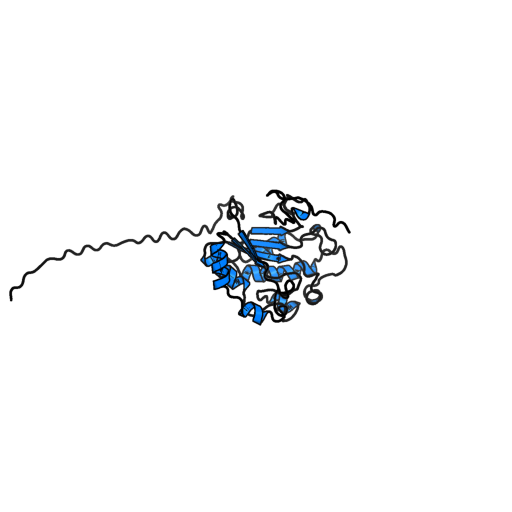 N 1
ATOM 1704 C CA . ALA A 1 211 ? -2.461 10.529 -8.352 1.00 98.69 211 ALA A CA 1
ATOM 1705 C C . ALA A 1 211 ? -2.764 9.046 -8.626 1.00 98.69 211 ALA A C 1
ATOM 1707 O O . ALA A 1 211 ? -3.920 8.683 -8.867 1.00 98.69 211 ALA A O 1
ATOM 1708 N N . ALA A 1 212 ? -1.752 8.175 -8.573 1.00 98.88 212 ALA A N 1
ATOM 1709 C CA . ALA A 1 212 ? -1.936 6.732 -8.700 1.00 98.88 212 ALA A CA 1
ATOM 1710 C C . ALA A 1 212 ? -2.698 6.157 -7.499 1.00 98.88 212 ALA A C 1
ATOM 1712 O O . ALA A 1 212 ? -3.708 5.476 -7.673 1.00 98.88 212 ALA A O 1
ATOM 1713 N N . SER A 1 213 ? -2.258 6.487 -6.285 1.00 98.75 213 SER A N 1
ATOM 1714 C CA . SER A 1 213 ? -2.783 5.928 -5.033 1.00 98.75 213 SER A CA 1
ATOM 1715 C C . SER A 1 213 ? -4.235 6.331 -4.756 1.00 98.75 213 SER A C 1
ATOM 1717 O O . SER A 1 213 ? -5.008 5.558 -4.191 1.00 98.75 213 SER A O 1
ATOM 1719 N N . ARG A 1 214 ? -4.639 7.533 -5.186 1.00 98.56 214 ARG A N 1
ATOM 1720 C CA . ARG A 1 214 ? -6.002 8.066 -5.010 1.00 98.56 214 ARG A CA 1
ATOM 1721 C C . ARG A 1 214 ? -6.929 7.809 -6.200 1.00 98.56 214 ARG A C 1
ATOM 1723 O O . ARG A 1 214 ? -8.057 8.298 -6.206 1.00 98.56 214 ARG A O 1
ATOM 1730 N N . ALA A 1 215 ? -6.493 7.035 -7.193 1.00 98.75 215 ALA A N 1
ATOM 1731 C CA . ALA A 1 215 ? -7.238 6.842 -8.436 1.00 98.75 215 ALA A CA 1
ATOM 1732 C C . ALA A 1 215 ? -8.635 6.225 -8.252 1.00 98.75 215 ALA A C 1
ATOM 1734 O O . ALA A 1 215 ? -9.542 6.571 -9.005 1.00 98.75 215 ALA A O 1
ATOM 1735 N N . GLY A 1 216 ? -8.818 5.337 -7.267 1.00 98.31 216 GLY A N 1
ATOM 1736 C CA . GLY A 1 216 ? -10.132 4.773 -6.924 1.00 98.31 216 GLY A CA 1
ATOM 1737 C C . GLY A 1 216 ? -10.805 5.401 -5.700 1.00 98.31 216 GLY A C 1
ATOM 1738 O O . GLY A 1 216 ? -12.011 5.244 -5.526 1.00 98.31 216 GLY A O 1
ATOM 1739 N N . ASN A 1 217 ? -10.060 6.137 -4.869 1.00 98.38 217 ASN A N 1
ATOM 1740 C CA . ASN A 1 217 ? -10.594 6.880 -3.729 1.00 98.38 217 ASN A CA 1
ATOM 1741 C C . ASN A 1 217 ? -9.790 8.166 -3.479 1.00 98.38 217 ASN A C 1
ATOM 1743 O O . ASN A 1 217 ? -8.701 8.144 -2.905 1.00 98.38 217 ASN A O 1
ATOM 1747 N N . LYS A 1 218 ? -10.370 9.318 -3.841 1.00 97.12 218 LYS A N 1
ATOM 1748 C CA . LYS A 1 218 ? -9.747 10.643 -3.660 1.00 97.12 218 LYS A CA 1
ATOM 1749 C C . LYS A 1 218 ? -9.497 11.042 -2.197 1.00 97.12 218 LYS A C 1
ATOM 1751 O O . LYS A 1 218 ? -8.715 11.959 -1.933 1.00 97.12 218 LYS A O 1
ATOM 1756 N N . ASN A 1 219 ? -10.179 10.380 -1.263 1.00 96.62 219 ASN A N 1
ATOM 1757 C CA . ASN A 1 219 ? -10.065 10.626 0.172 1.00 96.62 219 ASN A CA 1
ATOM 1758 C C . ASN A 1 219 ? -9.071 9.677 0.853 1.00 96.62 219 ASN A C 1
ATOM 1760 O O . ASN A 1 219 ? -8.882 9.806 2.059 1.00 96.62 219 ASN A O 1
ATOM 1764 N N . ALA A 1 220 ? -8.442 8.753 0.114 1.00 98.31 220 ALA A N 1
ATOM 1765 C CA . ALA A 1 220 ? -7.473 7.836 0.695 1.00 98.31 220 ALA A CA 1
ATOM 1766 C C . ALA A 1 220 ? -6.312 8.611 1.344 1.00 98.31 220 ALA A C 1
ATOM 1768 O O . ALA A 1 220 ? -5.706 9.483 0.701 1.00 98.31 220 ALA A O 1
ATOM 1769 N N . VAL A 1 221 ? -6.032 8.293 2.611 1.00 98.50 221 VAL A N 1
ATOM 1770 C CA . VAL A 1 221 ? -4.894 8.845 3.359 1.00 98.50 221 VAL A CA 1
ATOM 1771 C C . VAL A 1 221 ? -3.608 8.168 2.919 1.00 98.50 221 VAL A C 1
ATOM 1773 O O . VAL A 1 221 ? -3.603 6.973 2.652 1.00 98.50 221 VAL A O 1
ATOM 1776 N N . ILE A 1 222 ? -2.510 8.902 2.822 1.00 98.44 222 ILE A N 1
ATOM 1777 C CA . ILE A 1 222 ? -1.243 8.361 2.331 1.00 98.44 222 ILE A CA 1
ATOM 1778 C C . ILE A 1 222 ? -0.117 8.746 3.282 1.00 98.44 222 ILE A C 1
ATOM 1780 O O . ILE A 1 222 ? 0.012 9.906 3.683 1.00 98.44 222 ILE A O 1
ATOM 1784 N N . THR A 1 223 ? 0.711 7.757 3.606 1.00 97.88 223 THR A N 1
ATOM 1785 C CA . THR A 1 223 ? 1.991 7.951 4.278 1.00 97.88 223 THR A CA 1
ATOM 1786 C C . THR A 1 223 ? 3.124 7.286 3.509 1.00 97.88 223 THR A C 1
ATOM 1788 O O . THR A 1 223 ? 2.922 6.266 2.849 1.00 97.88 223 THR A O 1
ATOM 1791 N N . PHE A 1 224 ? 4.311 7.873 3.623 1.00 97.38 224 PHE A N 1
ATOM 1792 C CA . PHE A 1 224 ? 5.560 7.394 3.051 1.00 97.38 224 PHE A CA 1
ATOM 1793 C C . PHE A 1 224 ? 6.551 7.199 4.194 1.00 97.38 224 PHE A C 1
ATOM 1795 O O . PHE A 1 224 ? 6.758 8.109 4.998 1.00 97.38 224 PHE A O 1
ATOM 1802 N N . ASN A 1 225 ? 7.131 6.009 4.291 1.00 96.19 225 ASN A N 1
ATOM 1803 C CA . ASN A 1 225 ? 8.021 5.642 5.377 1.00 96.19 225 ASN A CA 1
ATOM 1804 C C . ASN A 1 225 ? 9.494 5.745 4.967 1.00 96.19 225 ASN A C 1
ATOM 1806 O O . ASN A 1 225 ? 9.952 5.021 4.088 1.00 96.19 225 ASN A O 1
ATOM 1810 N N . ASP A 1 226 ? 10.243 6.605 5.655 1.00 93.00 226 ASP A N 1
ATOM 1811 C CA . ASP A 1 226 ? 11.703 6.775 5.571 1.00 93.00 226 ASP A CA 1
ATOM 1812 C C . ASP A 1 226 ? 12.431 6.179 6.792 1.00 93.00 226 ASP A C 1
ATOM 1814 O O . ASP A 1 226 ? 13.583 6.515 7.092 1.00 93.00 226 ASP A O 1
ATOM 1818 N N . GLY A 1 227 ? 11.751 5.313 7.541 1.00 91.75 227 GLY A N 1
ATOM 1819 C CA . GLY A 1 227 ? 12.210 4.833 8.838 1.00 91.75 227 GLY A CA 1
ATOM 1820 C C . GLY A 1 227 ? 11.708 5.681 10.000 1.00 91.75 227 GLY A C 1
ATOM 1821 O O . GLY A 1 227 ? 11.856 5.260 11.141 1.00 91.75 227 GLY A O 1
ATOM 1822 N N . SER A 1 228 ? 11.081 6.836 9.746 1.00 92.50 228 SER A N 1
ATOM 1823 C CA . SER A 1 228 ? 10.384 7.648 10.744 1.00 92.50 228 SER A CA 1
ATOM 1824 C C . SER A 1 228 ? 11.210 7.804 12.027 1.00 92.50 228 SER A C 1
ATOM 1826 O O . SER A 1 228 ? 12.341 8.300 12.003 1.00 92.50 228 SER A O 1
ATOM 1828 N N . PHE A 1 229 ? 10.688 7.340 13.161 1.00 93.75 229 PHE A N 1
ATOM 1829 C CA . PHE A 1 229 ? 11.331 7.488 14.453 1.00 93.75 229 PHE A CA 1
ATOM 1830 C C . PHE A 1 229 ? 12.633 6.686 14.558 1.00 93.75 229 PHE A C 1
ATOM 1832 O O . PHE A 1 229 ? 13.569 7.167 15.198 1.00 93.75 229 PHE A O 1
ATOM 1839 N N . CYS A 1 230 ? 12.764 5.545 13.866 1.00 90.12 230 CYS A N 1
ATOM 1840 C CA . CYS A 1 230 ? 14.033 4.812 13.734 1.00 90.12 230 CYS A CA 1
ATOM 1841 C C . CYS A 1 230 ? 15.150 5.664 13.106 1.00 90.12 230 CYS A C 1
ATOM 1843 O O . CYS A 1 230 ? 16.324 5.440 13.395 1.00 90.12 230 CYS A O 1
ATOM 1845 N N . SER A 1 231 ? 14.795 6.650 12.283 1.00 88.69 231 SER A N 1
ATOM 1846 C CA . SER A 1 231 ? 15.723 7.559 11.598 1.00 88.69 231 SER A CA 1
ATOM 1847 C C . SER A 1 231 ? 15.848 8.926 12.290 1.00 88.69 231 SER A C 1
ATOM 1849 O O . SER A 1 231 ? 16.365 9.866 11.695 1.00 88.69 231 SER A O 1
ATOM 1851 N N . ASN A 1 232 ? 15.373 9.066 13.538 1.00 89.75 232 ASN A N 1
ATOM 1852 C CA . ASN A 1 232 ? 15.211 10.352 14.241 1.00 89.75 232 ASN A CA 1
ATOM 1853 C C . ASN A 1 232 ? 14.269 11.346 13.529 1.00 89.75 232 ASN A C 1
ATOM 1855 O O . ASN A 1 232 ? 14.272 12.538 13.838 1.00 89.75 232 ASN A O 1
ATOM 1859 N N . SER A 1 233 ? 13.441 10.870 12.597 1.00 89.06 233 SER A N 1
ATOM 1860 C CA . SER A 1 233 ? 12.483 11.692 11.866 1.00 89.06 233 SER A CA 1
ATOM 1861 C C . SER A 1 233 ? 11.141 11.724 12.598 1.00 89.06 233 SER A C 1
ATOM 1863 O O . SER A 1 233 ? 10.481 10.704 12.801 1.00 89.06 233 SER A O 1
ATOM 1865 N N . THR A 1 234 ? 10.734 12.921 13.015 1.00 91.25 234 THR A N 1
ATOM 1866 C CA . THR A 1 234 ? 9.431 13.196 13.6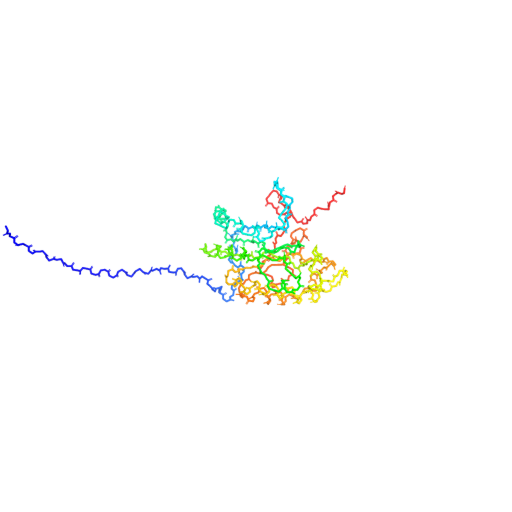50 1.00 91.25 234 THR A CA 1
ATOM 1867 C C . THR A 1 234 ? 8.510 14.014 12.748 1.00 91.25 234 THR A C 1
ATOM 1869 O O . THR A 1 234 ? 7.464 14.494 13.185 1.00 91.25 234 THR A O 1
ATOM 1872 N N . LYS A 1 235 ? 8.910 14.202 11.489 1.00 91.69 235 LYS A N 1
ATOM 1873 C CA . LYS A 1 235 ? 8.222 15.025 10.498 1.00 91.69 235 LYS A CA 1
ATOM 1874 C C . LYS A 1 235 ? 7.905 14.178 9.267 1.00 91.69 235 LYS A C 1
ATOM 1876 O O . LYS A 1 235 ? 8.630 13.227 8.990 1.00 91.69 235 LYS A O 1
ATOM 1881 N N . PRO A 1 236 ? 6.837 14.506 8.528 1.00 91.88 236 PRO A N 1
ATOM 1882 C CA . PRO A 1 236 ? 6.578 13.857 7.253 1.00 91.88 236 PRO A CA 1
ATOM 1883 C C . PRO A 1 236 ? 7.702 14.149 6.249 1.00 91.88 236 PRO A C 1
ATOM 1885 O O . PRO A 1 236 ? 8.316 15.217 6.297 1.00 91.88 236 PRO A O 1
ATOM 1888 N N . ILE A 1 237 ? 7.917 13.227 5.306 1.00 92.00 237 ILE A N 1
ATOM 1889 C CA . ILE A 1 237 ? 8.908 13.377 4.224 1.00 92.00 237 ILE A CA 1
ATOM 1890 C C . ILE A 1 237 ? 8.528 14.550 3.310 1.00 92.00 237 ILE A C 1
ATOM 1892 O O . ILE A 1 237 ? 9.378 15.300 2.836 1.00 92.00 237 ILE A O 1
ATOM 1896 N N . VAL A 1 238 ? 7.226 14.713 3.076 1.00 93.00 238 VAL A N 1
ATOM 1897 C CA . VAL A 1 238 ? 6.633 15.736 2.215 1.00 93.00 238 VAL A CA 1
ATOM 1898 C C . VAL A 1 238 ? 5.432 16.362 2.922 1.00 93.00 238 VAL A C 1
ATOM 1900 O O . VAL A 1 238 ? 4.644 15.667 3.557 1.00 93.00 238 VAL A O 1
ATOM 1903 N N . ALA A 1 239 ? 5.260 17.682 2.802 1.00 91.88 239 ALA A N 1
ATOM 1904 C CA . ALA A 1 239 ? 4.210 18.423 3.511 1.00 91.88 239 ALA A CA 1
ATOM 1905 C C . ALA A 1 239 ? 2.774 17.956 3.192 1.00 91.88 239 ALA A C 1
ATOM 1907 O O . ALA A 1 239 ? 1.876 18.154 4.003 1.00 91.88 239 ALA A O 1
ATOM 1908 N N . SER A 1 240 ? 2.553 17.331 2.030 1.00 91.94 240 SER A N 1
ATOM 1909 C CA . SER A 1 240 ? 1.252 16.796 1.609 1.00 91.94 240 SER A CA 1
ATOM 1910 C C . SER A 1 240 ? 0.910 15.415 2.188 1.00 91.94 240 SER A C 1
ATOM 1912 O O . SER A 1 240 ? -0.180 14.906 1.920 1.00 91.94 240 SER A O 1
ATOM 1914 N N . GLN A 1 241 ? 1.816 14.807 2.962 1.00 94.56 241 GLN A N 1
ATOM 1915 C CA . GLN A 1 241 ? 1.614 13.509 3.606 1.00 94.56 241 GLN A CA 1
ATOM 1916 C C . GLN A 1 241 ? 0.516 13.602 4.673 1.00 94.56 241 GLN A C 1
ATOM 1918 O O . GLN A 1 241 ? 0.579 14.456 5.555 1.00 94.56 241 GLN A O 1
ATOM 1923 N N . ASP A 1 242 ? -0.488 12.720 4.614 1.00 96.50 242 ASP A N 1
ATOM 1924 C CA . ASP A 1 242 ? -1.693 12.868 5.444 1.00 96.50 242 ASP A CA 1
ATOM 1925 C C . ASP A 1 242 ? -1.457 12.456 6.914 1.00 96.50 242 ASP A C 1
ATOM 1927 O O . ASP A 1 242 ? -2.134 12.961 7.808 1.00 96.50 242 ASP A O 1
ATOM 1931 N N . TYR A 1 243 ? -0.517 11.537 7.174 1.00 95.25 243 TYR A N 1
ATOM 1932 C CA . TYR A 1 243 ? -0.146 11.075 8.520 1.00 95.25 243 TYR A CA 1
ATOM 1933 C C . TYR A 1 243 ? 1.306 10.571 8.577 1.00 95.25 243 TYR A C 1
ATOM 1935 O O . TYR A 1 243 ? 1.887 10.193 7.558 1.00 95.25 243 TYR A O 1
ATOM 1943 N N . LEU A 1 244 ? 1.925 10.559 9.760 1.00 94.69 244 LEU A N 1
ATOM 1944 C CA . LEU A 1 244 ? 3.286 10.036 9.941 1.00 94.69 244 LEU A CA 1
ATOM 1945 C C . LEU A 1 244 ? 3.288 8.499 9.888 1.00 94.69 244 LEU A C 1
ATOM 1947 O O . LEU A 1 244 ? 2.413 7.871 10.481 1.00 94.69 244 LEU A O 1
ATOM 1951 N N . SER A 1 245 ? 4.267 7.898 9.206 1.00 94.94 245 SER A N 1
ATOM 1952 C CA . SER A 1 245 ? 4.351 6.437 9.057 1.00 94.94 245 SER A CA 1
ATOM 1953 C C . SER A 1 245 ? 4.614 5.734 10.390 1.00 94.94 245 SER A C 1
ATOM 1955 O O . SER A 1 245 ? 4.094 4.642 10.616 1.00 94.94 245 SER A O 1
ATOM 1957 N N . GLY A 1 246 ? 5.355 6.392 11.287 1.00 93.94 246 GLY A N 1
ATOM 1958 C CA . GLY A 1 246 ? 5.453 6.037 12.698 1.00 93.94 246 GLY A CA 1
ATOM 1959 C C . GLY A 1 246 ? 6.294 4.798 12.991 1.00 93.94 246 GLY A C 1
ATOM 1960 O O . GLY A 1 246 ? 6.141 4.227 14.069 1.00 93.94 246 GLY A O 1
ATOM 1961 N N . GLU A 1 247 ? 7.162 4.368 12.065 1.00 93.88 247 GLU A N 1
ATOM 1962 C CA . GLU A 1 247 ? 8.055 3.228 12.296 1.00 93.88 247 GLU A CA 1
ATOM 1963 C C . GLU A 1 247 ? 8.899 3.456 13.558 1.00 93.88 247 GLU A C 1
ATOM 1965 O O . GLU A 1 247 ? 9.592 4.467 13.692 1.00 93.88 247 GLU A O 1
ATOM 1970 N N . VAL A 1 248 ? 8.821 2.495 14.480 1.00 91.81 248 VAL A N 1
ATOM 1971 C CA . VAL A 1 248 ? 9.492 2.504 15.779 1.00 91.81 248 VAL A CA 1
ATOM 1972 C C . VAL A 1 248 ? 10.244 1.199 15.968 1.00 91.81 248 VAL A C 1
ATOM 1974 O O . VAL A 1 248 ? 9.726 0.125 15.676 1.00 91.81 248 VAL A O 1
ATOM 1977 N N . GLU A 1 249 ? 11.458 1.290 16.505 1.00 89.50 249 GLU A N 1
ATOM 1978 C CA . GLU A 1 249 ? 12.248 0.107 16.849 1.00 89.50 249 GLU A CA 1
ATOM 1979 C C . GLU A 1 249 ? 11.858 -0.437 18.226 1.00 89.50 249 GLU A C 1
ATOM 1981 O O . GLU A 1 249 ? 11.725 -1.643 18.411 1.00 89.50 249 GLU A O 1
ATOM 1986 N N . VAL A 1 250 ? 11.701 0.448 19.215 1.00 90.75 250 VAL A N 1
ATOM 1987 C CA . VAL A 1 250 ? 11.422 0.049 20.595 1.00 90.75 250 VAL A CA 1
ATOM 1988 C C . VAL A 1 250 ? 10.737 1.162 21.382 1.00 90.75 250 VAL A C 1
ATOM 1990 O O . VAL A 1 250 ? 10.938 2.353 21.121 1.00 90.75 250 VAL A O 1
ATOM 1993 N N . LEU A 1 251 ? 9.982 0.750 22.399 1.00 90.56 251 LEU A N 1
ATOM 1994 C CA . LEU A 1 251 ? 9.495 1.617 23.463 1.00 90.56 251 LEU A CA 1
ATOM 1995 C C . LEU A 1 251 ? 10.335 1.398 24.729 1.00 90.56 251 LEU A C 1
ATOM 1997 O O . LEU A 1 251 ? 10.568 0.257 25.121 1.00 90.56 251 LEU A O 1
ATOM 2001 N N . ILE A 1 252 ? 10.772 2.478 25.376 1.00 90.56 252 ILE A N 1
ATOM 2002 C CA . ILE A 1 252 ? 11.445 2.453 26.683 1.00 90.56 252 ILE A CA 1
ATOM 2003 C C . ILE A 1 252 ? 10.531 3.171 27.667 1.00 90.56 252 ILE A C 1
ATOM 2005 O O . ILE A 1 252 ? 10.189 4.332 27.446 1.00 90.56 252 ILE A O 1
ATOM 2009 N N . ASP A 1 253 ? 10.086 2.466 28.707 1.00 92.94 253 ASP A N 1
ATOM 2010 C CA . ASP A 1 253 ? 9.151 2.982 29.718 1.00 92.94 253 ASP A CA 1
ATOM 2011 C C . ASP A 1 253 ? 7.891 3.618 29.101 1.00 92.94 253 ASP A C 1
ATOM 2013 O O . ASP A 1 253 ? 7.445 4.701 29.480 1.00 92.94 253 ASP A O 1
ATOM 2017 N N . GLY A 1 254 ? 7.348 2.961 28.070 1.00 89.94 254 GLY A N 1
ATOM 2018 C CA . GLY A 1 254 ? 6.166 3.425 27.337 1.00 89.94 254 GLY A CA 1
ATOM 2019 C C . GLY A 1 254 ? 6.409 4.615 26.402 1.00 89.94 254 GLY A C 1
ATOM 2020 O O . GLY A 1 254 ? 5.457 5.128 25.818 1.00 89.94 254 GLY A O 1
ATOM 2021 N N . LYS A 1 255 ? 7.659 5.060 26.225 1.00 90.62 255 LYS A N 1
ATOM 2022 C CA . LYS A 1 255 ? 8.023 6.173 25.339 1.00 90.62 255 LYS A CA 1
ATOM 2023 C C . LYS A 1 255 ? 8.770 5.690 24.107 1.00 90.62 255 LYS A C 1
ATOM 2025 O O . LYS A 1 255 ? 9.577 4.767 24.169 1.00 90.62 255 LYS A O 1
ATOM 2030 N N . ILE A 1 256 ? 8.533 6.366 22.989 1.00 92.06 256 ILE A N 1
ATOM 2031 C CA . ILE A 1 256 ? 9.250 6.138 21.735 1.00 92.06 256 ILE A CA 1
ATOM 2032 C C . ILE A 1 256 ? 10.727 6.490 21.924 1.00 92.06 256 ILE A C 1
ATOM 2034 O O . ILE A 1 256 ? 11.052 7.618 22.298 1.00 92.06 256 ILE A O 1
ATOM 2038 N N . ARG A 1 257 ? 11.625 5.548 21.614 1.00 91.44 257 ARG A N 1
ATOM 2039 C CA . ARG A 1 257 ? 13.042 5.869 21.419 1.00 91.44 257 ARG A CA 1
ATOM 2040 C C . ARG A 1 257 ? 13.266 6.291 19.970 1.00 91.44 257 ARG A C 1
ATOM 2042 O O . ARG A 1 257 ? 12.979 5.525 19.054 1.00 91.44 257 ARG A O 1
ATOM 2049 N N . LEU A 1 258 ? 13.817 7.489 19.785 1.00 92.00 258 LEU A N 1
ATOM 2050 C CA . LEU A 1 258 ? 14.267 7.967 18.479 1.00 92.00 258 LEU A CA 1
ATOM 2051 C C . LEU A 1 258 ? 15.643 7.379 18.132 1.00 92.00 258 LEU A C 1
ATOM 2053 O O . LEU A 1 258 ? 16.488 7.191 19.012 1.00 92.00 258 LEU A O 1
ATOM 2057 N N . GLY A 1 259 ? 15.845 7.105 16.844 1.00 88.50 259 GLY A N 1
ATOM 2058 C CA . GLY A 1 259 ? 17.078 6.560 16.288 1.00 88.50 259 GLY A CA 1
ATOM 2059 C C . GLY A 1 259 ? 17.225 5.059 16.531 1.00 88.50 259 GLY A C 1
ATOM 2060 O O . GLY A 1 259 ? 16.800 4.546 17.565 1.00 88.50 259 GLY A O 1
ATOM 2061 N N . ARG A 1 260 ? 17.881 4.337 15.618 1.00 83.38 260 ARG A N 1
ATOM 2062 C CA . ARG A 1 260 ? 18.394 2.991 15.916 1.00 83.38 260 ARG A CA 1
ATOM 2063 C C . ARG A 1 260 ? 19.700 3.104 16.697 1.00 83.38 260 ARG A C 1
ATOM 2065 O O . ARG A 1 260 ? 20.518 3.973 16.399 1.00 83.38 260 ARG A O 1
ATOM 2072 N N . LYS A 1 261 ? 19.915 2.248 17.705 1.00 66.75 261 LYS A N 1
ATOM 2073 C CA . LYS A 1 261 ? 21.267 2.130 18.277 1.00 66.75 261 LYS A CA 1
ATOM 2074 C C . LYS A 1 261 ? 22.168 1.609 17.158 1.00 66.75 261 LYS A C 1
ATOM 2076 O O . LYS A 1 261 ? 21.757 0.709 16.424 1.00 66.75 261 LYS A O 1
ATOM 2081 N N . ALA A 1 262 ? 23.372 2.164 17.017 1.00 54.19 262 ALA A N 1
ATOM 2082 C CA . ALA A 1 262 ? 24.388 1.524 16.191 1.00 54.19 262 ALA A CA 1
ATOM 2083 C C . ALA A 1 262 ? 24.487 0.061 16.644 1.00 54.19 262 ALA A C 1
ATOM 2085 O O . ALA A 1 262 ? 24.523 -0.199 17.852 1.00 54.19 262 ALA A O 1
ATOM 2086 N N . LYS A 1 263 ? 24.448 -0.891 15.703 1.00 45.97 263 LYS A N 1
ATOM 2087 C CA . LYS A 1 263 ? 24.768 -2.278 16.041 1.00 45.97 263 LYS A CA 1
ATOM 2088 C C . LYS A 1 263 ? 26.165 -2.237 16.655 1.00 45.97 263 LYS A C 1
ATOM 2090 O O . LYS A 1 263 ? 27.089 -1.785 15.989 1.00 45.97 263 LYS A O 1
ATOM 2095 N N . MET A 1 264 ? 26.294 -2.614 17.925 1.00 37.28 264 MET A N 1
ATOM 2096 C CA . MET A 1 264 ? 27.610 -2.987 18.428 1.00 37.28 264 MET A CA 1
ATOM 2097 C C . MET A 1 264 ? 27.949 -4.277 17.686 1.00 37.28 264 MET A C 1
ATOM 2099 O O . MET A 1 264 ? 27.170 -5.230 17.765 1.00 37.28 264 MET A O 1
ATOM 2103 N N . GLU A 1 265 ? 28.978 -4.208 16.845 1.00 35.56 265 GLU A N 1
ATOM 2104 C CA . GLU A 1 265 ? 29.523 -5.345 16.096 1.00 35.56 265 GLU A CA 1
ATOM 2105 C C . GLU A 1 265 ? 29.986 -6.465 17.033 1.00 35.56 265 GLU A C 1
ATOM 2107 O O . GLU A 1 265 ? 30.480 -6.147 18.142 1.00 35.56 265 GLU A O 1
#

Organism: NCBI:txid2817060

pLDDT: mean 87.2, std 19.51, range [27.45, 98.94]